Protein AF-A0A1I4CLX0-F1 (afdb_monomer)

Secondary structure (DSSP, 8-state):
--------------------------S-HHHHHHHHHHHHHHHHHHHHSHHHHTT-S-HHHHHHHHHHHHHH-SSHHHHHHHHHHHHHTSPPPPP-PPPPPPGGG-SS----TTTT-TTTS-HHHHHHHHHHHHH---SS-SSEEEE-SS-SSSPEEEE-S----TT-SS--HHHHHHHHHHHHHHHHHH-TTGGGSSS-HHHHHHHHHHHHHH--SHHHHHHHHHHHHHTT--TT-S--SS--HHIIIII-SBPPSEEEEEETTEEEEEEE---SS-GGGT--TT-EE-EETTEEHHHHHHHHHTT---SSHHHHHHHHHTTTT-B---

Solvent-accessible surface area (backbone atoms only — not comparable to full-atom values): 19880 Å² total; per-residue (Å²): 142,81,88,82,84,83,86,77,94,70,94,69,85,83,75,80,75,70,86,68,86,67,75,70,82,76,57,52,68,72,55,48,52,53,49,49,42,48,39,54,48,54,40,48,40,44,68,49,36,60,62,43,15,60,52,78,46,69,64,65,59,56,47,45,63,46,43,60,58,56,70,68,47,93,52,73,69,57,38,38,51,52,52,43,52,56,60,67,70,51,78,86,82,73,81,42,87,69,88,82,72,64,69,92,75,55,88,71,75,77,70,69,77,55,58,86,33,72,93,59,32,52,66,74,47,32,54,51,55,49,49,41,72,74,30,44,61,67,91,60,46,46,53,48,44,76,44,48,88,90,34,84,91,64,48,46,82,38,83,35,88,69,87,78,64,87,88,51,81,64,55,60,68,48,55,36,49,46,51,52,35,51,54,54,38,51,42,52,72,68,44,89,55,50,92,72,22,91,50,61,63,77,54,50,57,69,67,45,45,49,43,44,69,60,36,86,47,47,66,48,39,49,50,33,52,35,31,59,36,18,56,56,36,28,65,85,40,57,89,86,68,92,71,52,61,59,54,36,71,72,33,20,80,43,72,59,47,50,43,51,41,66,56,96,91,37,46,25,34,68,45,78,44,87,62,86,81,55,58,77,78,79,51,54,74,70,40,71,57,64,56,58,98,88,39,48,44,66,62,55,47,64,67,45,54,55,53,39,34,16,67,42,69,70,50,28,46,56,60,43,39,78,40,73,70,31,36,62,86,132

Radius of gyration: 24.47 Å; Cα contacts (8 Å, |Δi|>4): 394; chains: 1; bounding box: 52×46×74 Å

pLDDT: mean 86.29, std 17.68, range [25.66, 98.75]

Structure (mmCIF, N/CA/C/O backbone):
data_AF-A0A1I4CLX0-F1
#
_entry.id   AF-A0A1I4CLX0-F1
#
loop_
_atom_site.group_PDB
_atom_site.id
_atom_site.type_symbol
_atom_site.label_atom_id
_atom_site.label_alt_id
_atom_site.label_comp_id
_atom_site.label_asym_id
_atom_site.label_entity_id
_atom_site.label_seq_id
_atom_site.pdbx_PDB_ins_code
_atom_site.Cartn_x
_atom_site.Cartn_y
_atom_site.Cartn_z
_atom_site.occupancy
_atom_site.B_iso_or_equiv
_atom_site.auth_seq_id
_atom_site.auth_comp_id
_atom_site.auth_asym_id
_atom_site.auth_atom_id
_atom_site.pdbx_PDB_model_num
ATOM 1 N N . MET A 1 1 ? -31.880 13.436 38.539 1.00 36.97 1 MET A N 1
ATOM 2 C CA . MET A 1 1 ? -30.699 14.242 38.164 1.00 36.97 1 MET A CA 1
ATOM 3 C C . MET A 1 1 ? -29.920 14.588 39.420 1.00 36.97 1 MET A C 1
ATOM 5 O O . MET A 1 1 ? -30.322 15.474 40.161 1.00 36.97 1 MET A O 1
ATOM 9 N N . LYS A 1 2 ? -28.861 13.832 39.713 1.00 25.66 2 LYS A N 1
ATOM 10 C CA . LYS A 1 2 ? -27.886 14.162 40.755 1.00 25.66 2 LYS A CA 1
ATOM 11 C C . LYS A 1 2 ? -26.524 14.157 40.076 1.00 25.66 2 LYS A C 1
ATOM 13 O O . LYS A 1 2 ? -26.047 13.102 39.683 1.00 25.66 2 LYS A O 1
ATOM 18 N N . HIS A 1 3 ? -25.956 15.341 39.886 1.00 32.41 3 HIS A N 1
ATOM 19 C CA . HIS A 1 3 ? -24.570 15.490 39.469 1.00 32.41 3 HIS A CA 1
ATOM 20 C C . HIS A 1 3 ? -23.702 15.332 40.715 1.00 32.41 3 HIS A C 1
ATOM 22 O O . HIS A 1 3 ? -23.793 16.138 41.638 1.00 32.41 3 HIS A O 1
ATOM 28 N N . ILE A 1 4 ? -22.903 14.270 40.762 1.00 28.44 4 ILE A N 1
ATOM 29 C CA . ILE A 1 4 ? -21.850 14.107 41.761 1.00 28.44 4 ILE A CA 1
ATOM 30 C C . ILE A 1 4 ? -20.559 14.567 41.086 1.00 28.44 4 ILE A C 1
ATOM 32 O O . ILE A 1 4 ? -20.034 13.888 40.209 1.00 28.44 4 ILE A O 1
ATOM 36 N N . LEU A 1 5 ? -20.091 15.759 41.460 1.00 28.72 5 LEU A N 1
ATOM 37 C CA . LEU A 1 5 ? -18.752 16.247 41.141 1.00 28.72 5 LEU A CA 1
ATOM 38 C C . LEU A 1 5 ? -17.815 15.809 42.275 1.00 28.72 5 LEU A C 1
ATOM 40 O O . LEU A 1 5 ? -17.966 16.268 43.407 1.00 28.72 5 LEU A O 1
ATOM 44 N N . LEU A 1 6 ? -16.850 14.939 41.978 1.00 26.98 6 LEU A N 1
ATOM 45 C CA . LEU A 1 6 ? -15.700 14.685 42.845 1.00 26.98 6 LEU A CA 1
ATOM 46 C C . LEU A 1 6 ? -14.516 15.495 42.302 1.00 26.98 6 LEU A C 1
ATOM 48 O O . LEU A 1 6 ? -13.951 15.154 41.265 1.00 26.98 6 LEU A O 1
ATOM 52 N N . SER A 1 7 ? -14.145 16.574 42.991 1.00 27.55 7 SER A N 1
ATOM 53 C CA . SER A 1 7 ? -12.956 17.366 42.662 1.00 27.55 7 SER A CA 1
ATOM 54 C C . SER A 1 7 ? -11.762 16.864 43.470 1.00 27.55 7 SER A C 1
ATOM 56 O O . SER A 1 7 ? -11.647 17.163 44.656 1.00 27.55 7 SER A O 1
ATOM 58 N N . PHE A 1 8 ? -10.854 16.127 42.828 1.00 30.52 8 PHE A N 1
ATOM 59 C CA . PHE A 1 8 ? -9.495 15.928 43.332 1.00 30.52 8 PHE A CA 1
ATOM 60 C C . PHE A 1 8 ? -8.578 16.974 42.691 1.00 30.52 8 PHE A C 1
ATOM 62 O O . PHE A 1 8 ? -8.388 16.992 41.476 1.00 30.52 8 PHE A O 1
ATOM 69 N N . PHE A 1 9 ? -8.016 17.856 43.519 1.00 29.92 9 PHE A N 1
ATOM 70 C CA . PHE A 1 9 ? -6.934 18.753 43.127 1.00 29.92 9 PHE A CA 1
ATOM 71 C C . PHE A 1 9 ? -5.670 17.917 42.892 1.00 29.92 9 PHE A C 1
ATOM 73 O O . PHE A 1 9 ? -5.053 17.436 43.841 1.00 29.92 9 PHE A O 1
ATOM 80 N N . PHE A 1 10 ? -5.280 17.754 41.630 1.00 29.98 10 PHE A N 1
ATOM 81 C CA . PHE A 1 10 ? -3.938 17.321 41.259 1.00 29.98 10 PHE A CA 1
ATOM 82 C C . PHE A 1 10 ? -3.357 18.370 40.315 1.00 29.98 10 PHE A C 1
ATOM 84 O O . PHE A 1 10 ? -3.932 18.674 39.270 1.00 29.98 10 PHE A O 1
ATOM 91 N N . VAL A 1 11 ? -2.239 18.966 40.722 1.00 34.94 11 VAL A N 1
ATOM 92 C CA . VAL A 1 11 ? -1.472 19.912 39.912 1.00 34.94 11 VAL A CA 1
ATOM 93 C C . VAL A 1 11 ? -0.886 19.129 38.738 1.00 34.94 11 VAL A C 1
ATOM 95 O O . VAL A 1 11 ? 0.110 18.427 38.885 1.00 34.94 11 VAL A O 1
ATOM 98 N N . ALA A 1 12 ? -1.538 19.210 37.581 1.00 31.75 12 ALA A N 1
ATOM 99 C CA . ALA A 1 12 ? -1.022 18.690 36.326 1.00 31.75 12 ALA A CA 1
ATOM 100 C C . ALA A 1 12 ? -0.386 19.848 35.552 1.00 31.75 12 ALA A C 1
ATOM 102 O O . ALA A 1 12 ? -1.064 20.800 35.164 1.00 31.75 12 ALA A O 1
ATOM 103 N N . PHE A 1 13 ? 0.926 19.763 35.326 1.00 29.62 13 PHE A N 1
ATOM 104 C CA . PHE A 1 13 ? 1.595 20.550 34.297 1.00 29.62 13 PHE A CA 1
ATOM 105 C C . PHE A 1 13 ? 0.900 20.265 32.959 1.00 29.62 13 PHE A C 1
ATOM 107 O O . PHE A 1 13 ? 1.024 19.172 32.406 1.00 29.62 13 PHE A O 1
ATOM 114 N N . LEU A 1 14 ? 0.146 21.247 32.460 1.00 34.19 14 LEU A N 1
ATOM 115 C CA . LEU A 1 14 ? -0.437 21.256 31.122 1.00 34.19 14 LEU A CA 1
ATOM 116 C C . LEU A 1 14 ? 0.691 21.292 30.086 1.00 34.19 14 LEU A C 1
ATOM 118 O O . LEU A 1 14 ? 1.085 22.344 29.592 1.00 34.19 14 LEU A O 1
ATOM 122 N N . SER A 1 15 ? 1.200 20.112 29.746 1.00 29.48 15 SER A N 1
ATOM 123 C CA . SER A 1 15 ? 1.885 19.892 28.478 1.00 29.48 15 SER A CA 1
ATOM 124 C C . SER A 1 15 ? 0.790 19.677 27.443 1.00 29.48 15 SER A C 1
ATOM 126 O O . SER A 1 15 ? 0.269 18.575 27.282 1.00 29.48 15 SER A O 1
ATOM 128 N N . CYS A 1 16 ? 0.365 20.767 26.810 1.00 28.02 16 CYS A N 1
ATOM 129 C CA . CYS A 1 16 ? -0.568 20.739 25.696 1.00 28.02 16 CYS A CA 1
ATOM 130 C C . CYS A 1 16 ? 0.138 20.080 24.499 1.00 28.02 16 CYS A C 1
ATOM 132 O O . CYS A 1 16 ? 0.719 20.763 23.661 1.00 28.02 16 CYS A O 1
ATOM 134 N N . ASN A 1 17 ? 0.139 18.746 24.433 1.00 33.47 17 ASN A N 1
ATOM 135 C CA . ASN A 1 17 ? 0.459 18.039 23.199 1.00 33.47 17 ASN A CA 1
ATOM 136 C C . ASN A 1 17 ? -0.741 18.202 22.272 1.00 33.47 17 ASN A C 1
ATOM 138 O O . ASN A 1 17 ? -1.649 17.374 22.232 1.00 33.47 17 ASN A O 1
ATOM 142 N N . GLN A 1 18 ? -0.752 19.317 21.545 1.00 30.42 18 GLN A N 1
ATOM 143 C CA . GLN A 1 18 ? -1.494 19.394 20.300 1.00 30.42 18 GLN A CA 1
ATOM 144 C C . GLN A 1 18 ? -1.037 18.212 19.443 1.00 30.42 18 GLN A C 1
ATOM 146 O O . GLN A 1 18 ? 0.163 18.028 19.235 1.00 30.42 18 GLN A O 1
ATOM 151 N N . ALA A 1 19 ? -1.988 17.403 18.978 1.00 35.25 19 ALA A N 1
ATOM 152 C CA . ALA A 1 19 ? -1.759 16.462 17.898 1.00 35.25 19 ALA A CA 1
ATOM 153 C C . ALA A 1 19 ? -1.366 17.280 16.664 1.00 35.25 19 ALA A C 1
ATOM 155 O O . ALA A 1 19 ? -2.202 17.721 15.877 1.00 35.25 19 ALA A O 1
ATOM 156 N N . THR A 1 20 ? -0.075 17.562 16.538 1.00 31.25 20 THR A N 1
ATOM 157 C CA . THR A 1 20 ? 0.486 18.052 15.300 1.00 31.25 20 THR A CA 1
ATOM 158 C C . THR A 1 20 ? 0.432 16.866 14.351 1.00 31.25 20 THR A C 1
ATOM 160 O O . THR A 1 20 ? 1.173 15.895 14.495 1.00 31.25 20 THR A O 1
ATOM 163 N N . ASN A 1 21 ? -0.438 16.946 13.344 1.00 39.16 21 ASN A N 1
ATOM 164 C CA . ASN A 1 21 ? -0.170 16.299 12.064 1.00 39.16 21 ASN A CA 1
ATOM 165 C C . ASN A 1 21 ? 1.081 16.974 11.479 1.00 39.16 21 ASN A C 1
ATOM 167 O O . ASN A 1 21 ? 1.022 17.765 10.543 1.00 39.16 21 ASN A O 1
ATOM 171 N N . SER A 1 22 ? 2.224 16.719 12.111 1.00 37.06 22 SER A N 1
ATOM 172 C CA . SER A 1 22 ? 3.534 16.962 11.556 1.00 37.06 22 SER A CA 1
ATOM 173 C C . SER A 1 22 ? 3.707 15.874 10.515 1.00 37.06 22 SER A C 1
ATOM 175 O O . SER A 1 22 ? 4.157 14.769 10.816 1.00 37.06 22 SER A O 1
ATOM 177 N N . THR A 1 23 ? 3.322 16.161 9.274 1.00 47.19 23 THR A N 1
ATOM 178 C CA . THR A 1 23 ? 4.009 15.528 8.154 1.00 47.19 23 THR A CA 1
ATOM 179 C C . THR A 1 23 ? 5.471 15.917 8.325 1.00 47.19 23 THR A C 1
ATOM 181 O O . THR A 1 23 ? 5.868 17.019 7.935 1.00 47.19 23 THR A O 1
ATOM 184 N N . LYS A 1 24 ? 6.259 15.065 8.996 1.00 53.22 24 LYS A N 1
ATOM 185 C CA . LYS A 1 24 ? 7.715 15.186 9.008 1.00 53.22 24 LYS A CA 1
ATOM 186 C C . LYS A 1 24 ? 8.105 15.404 7.545 1.00 53.22 24 LYS A C 1
ATOM 188 O O . LYS A 1 24 ? 7.794 14.580 6.691 1.00 53.22 24 LYS A O 1
ATOM 193 N N . ASN A 1 25 ? 8.736 16.531 7.225 1.00 66.00 25 ASN A N 1
ATOM 194 C CA . ASN A 1 25 ? 9.240 16.805 5.874 1.00 66.00 25 ASN A CA 1
ATOM 195 C C . ASN A 1 25 ? 10.564 16.047 5.644 1.00 66.00 25 ASN A C 1
ATOM 197 O O . ASN A 1 25 ? 11.587 16.617 5.282 1.00 66.00 25 ASN A O 1
ATOM 201 N N . CYS A 1 26 ? 10.557 14.761 5.977 1.00 84.38 26 CYS A N 1
ATOM 202 C CA . CYS A 1 26 ? 11.673 13.816 5.911 1.00 84.38 26 CYS A CA 1
ATOM 203 C C . CYS A 1 26 ? 11.862 13.254 4.497 1.00 84.38 26 CYS A C 1
ATOM 205 O O . CYS A 1 26 ? 12.933 12.740 4.186 1.00 84.38 26 CYS A O 1
ATOM 207 N N . LEU A 1 27 ? 10.851 13.388 3.632 1.00 91.38 27 LEU A N 1
ATOM 208 C CA . LEU A 1 27 ? 10.929 13.048 2.218 1.00 91.38 27 LEU A CA 1
ATOM 209 C C . LEU A 1 27 ? 10.599 14.287 1.367 1.00 91.38 27 LEU A C 1
ATOM 211 O O . LEU A 1 27 ? 9.425 14.597 1.164 1.00 91.38 27 LEU A O 1
ATOM 215 N N . PRO A 1 28 ? 11.615 15.009 0.859 1.00 92.56 28 PRO A N 1
ATOM 216 C CA . PRO A 1 28 ? 11.400 16.131 -0.049 1.00 92.56 28 PRO A CA 1
ATOM 217 C C . PRO A 1 28 ? 10.622 15.710 -1.301 1.00 92.56 28 PRO A C 1
ATOM 219 O O . PRO A 1 28 ? 10.812 14.604 -1.808 1.00 92.56 28 PRO A O 1
ATOM 222 N N . LYS A 1 29 ? 9.809 16.614 -1.865 1.00 91.75 29 LYS A N 1
ATOM 223 C CA . LYS A 1 29 ? 8.939 16.305 -3.017 1.00 91.75 29 LYS A CA 1
ATOM 224 C C . LYS A 1 29 ? 9.672 15.769 -4.247 1.00 91.75 29 LYS A C 1
ATOM 226 O O . LYS A 1 29 ? 9.165 14.866 -4.903 1.00 91.75 29 LYS A O 1
ATOM 231 N N . GLU A 1 30 ? 10.889 16.233 -4.509 1.00 91.19 30 GLU A N 1
ATOM 232 C CA . GLU A 1 30 ? 11.724 15.692 -5.591 1.00 91.19 30 GLU A CA 1
ATOM 233 C C . GLU A 1 30 ? 12.123 14.223 -5.362 1.00 91.19 30 GLU A C 1
ATOM 235 O O . GLU A 1 30 ? 12.179 13.428 -6.300 1.00 91.19 30 GLU A O 1
ATOM 240 N N . LYS A 1 31 ? 12.354 13.830 -4.103 1.00 94.44 31 LYS A N 1
ATOM 241 C CA . LYS A 1 31 ? 12.667 12.444 -3.720 1.00 94.44 31 LYS A CA 1
ATOM 242 C C . LYS A 1 31 ? 11.433 11.556 -3.721 1.00 94.44 31 LYS A C 1
ATOM 244 O O . LYS A 1 31 ? 11.503 10.409 -4.143 1.00 94.44 31 LYS A O 1
ATOM 249 N N . GLU A 1 32 ? 10.296 12.093 -3.295 1.00 96.06 32 GLU A N 1
ATOM 250 C CA . GLU A 1 32 ? 9.005 11.425 -3.456 1.00 96.06 32 GLU A CA 1
ATOM 251 C C . GLU A 1 32 ? 8.741 11.131 -4.940 1.00 96.06 32 GLU A C 1
ATOM 253 O O . GLU A 1 32 ? 8.458 9.991 -5.299 1.00 96.06 32 GLU A O 1
ATOM 258 N N . LYS A 1 33 ? 8.931 12.125 -5.820 1.00 96.44 33 LYS A N 1
ATOM 259 C CA . LYS A 1 33 ? 8.745 11.983 -7.270 1.00 96.44 33 LYS A CA 1
ATOM 260 C C . LYS A 1 33 ? 9.623 10.878 -7.867 1.00 96.44 33 LYS A C 1
ATOM 262 O O . LYS A 1 33 ? 9.118 10.066 -8.645 1.00 96.44 33 LYS A O 1
ATOM 267 N N . SER A 1 34 ? 10.901 10.813 -7.489 1.00 97.56 34 SER A N 1
ATOM 268 C CA . SER A 1 34 ? 11.814 9.778 -7.989 1.00 97.56 34 SER A CA 1
ATOM 269 C C . SER A 1 34 ? 11.438 8.374 -7.503 1.00 97.56 34 SER A C 1
ATOM 271 O O . SER A 1 34 ? 11.489 7.421 -8.282 1.00 97.56 34 SER A O 1
ATOM 273 N N . LEU A 1 35 ? 10.990 8.237 -6.250 1.00 98.25 35 LEU A N 1
ATOM 274 C CA . LEU A 1 35 ? 10.515 6.964 -5.704 1.00 98.25 35 LEU A CA 1
ATOM 275 C C . LEU A 1 35 ? 9.179 6.525 -6.319 1.00 98.25 35 LEU A C 1
ATOM 277 O O . LEU A 1 35 ? 9.001 5.336 -6.567 1.00 98.25 35 LEU A O 1
ATOM 281 N N . VAL A 1 36 ? 8.267 7.451 -6.638 1.00 98.25 36 VAL A N 1
ATOM 282 C CA . VAL A 1 36 ? 7.042 7.130 -7.394 1.00 98.25 36 VAL A CA 1
ATOM 283 C C . VAL A 1 36 ? 7.395 6.557 -8.767 1.00 98.25 36 VAL A C 1
ATOM 285 O O . VAL A 1 36 ? 6.881 5.497 -9.128 1.00 98.25 36 VAL A O 1
ATOM 288 N N . ALA A 1 37 ? 8.294 7.217 -9.510 1.00 98.31 37 ALA A N 1
ATOM 289 C CA . ALA A 1 37 ? 8.751 6.732 -10.814 1.00 98.31 37 ALA A CA 1
ATOM 290 C C . ALA A 1 37 ? 9.380 5.334 -10.698 1.00 98.31 37 ALA A C 1
ATOM 292 O O . ALA A 1 37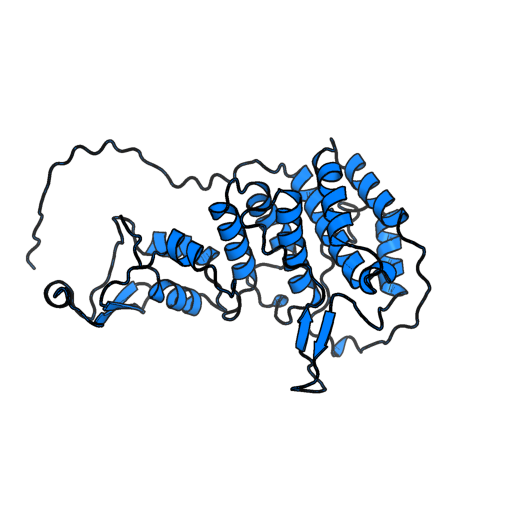 ? 9.012 4.424 -11.440 1.00 98.31 37 ALA A O 1
ATOM 293 N N . LEU A 1 38 ? 10.281 5.150 -9.726 1.00 98.75 38 LEU A N 1
ATOM 294 C CA . LEU A 1 38 ? 10.952 3.878 -9.475 1.00 98.75 38 LEU A CA 1
ATOM 295 C C . LEU A 1 38 ? 9.963 2.758 -9.124 1.00 98.75 38 LEU A C 1
ATOM 297 O O . LEU A 1 38 ? 10.059 1.673 -9.687 1.00 98.75 38 LEU A O 1
ATOM 301 N N . GLY A 1 39 ? 9.019 2.999 -8.211 1.00 98.56 39 GLY A N 1
ATOM 302 C CA . GLY A 1 39 ? 8.087 1.973 -7.741 1.00 98.56 39 GLY A CA 1
ATOM 303 C C . GLY A 1 39 ? 7.104 1.511 -8.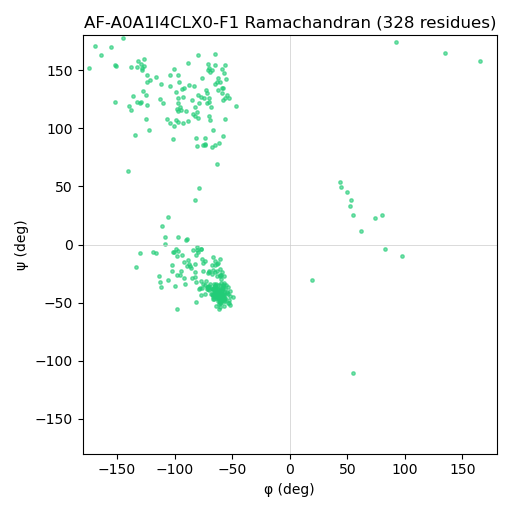810 1.00 98.56 39 GLY A C 1
ATOM 304 O O . GLY A 1 39 ? 6.823 0.314 -8.916 1.00 98.56 39 GLY A O 1
ATOM 305 N N . GLN A 1 40 ? 6.632 2.438 -9.647 1.00 98.44 40 GLN A N 1
ATOM 306 C CA . GLN A 1 40 ? 5.807 2.101 -10.807 1.00 98.44 40 GLN A CA 1
ATOM 307 C C . GLN A 1 40 ? 6.623 1.341 -11.859 1.00 98.44 40 GLN A C 1
ATOM 309 O O . GLN A 1 40 ? 6.147 0.338 -12.392 1.00 98.44 40 GLN A O 1
ATOM 314 N N . LEU A 1 41 ? 7.863 1.773 -12.125 1.00 98.69 41 LEU A N 1
ATOM 315 C CA . LEU A 1 41 ? 8.732 1.150 -13.126 1.00 98.69 41 LEU A CA 1
ATOM 316 C C . LEU A 1 41 ? 9.123 -0.269 -12.710 1.00 98.69 41 LEU A C 1
ATOM 318 O O . LEU A 1 41 ? 9.032 -1.199 -13.508 1.00 98.69 41 LEU A O 1
ATOM 322 N N . TRP A 1 42 ? 9.502 -0.451 -11.445 1.00 98.69 42 TRP A N 1
ATOM 323 C CA . TRP A 1 42 ? 9.849 -1.751 -10.881 1.00 98.69 42 TRP A CA 1
ATOM 324 C C . TRP A 1 42 ? 8.703 -2.752 -11.030 1.00 98.69 42 TRP A C 1
ATOM 326 O O . TRP A 1 42 ? 8.932 -3.871 -11.488 1.00 98.69 42 TRP A O 1
ATOM 336 N N . GLY A 1 43 ? 7.473 -2.357 -10.690 1.00 97.81 43 GLY A N 1
ATOM 337 C CA . GLY A 1 43 ? 6.312 -3.241 -10.790 1.00 97.81 43 GLY A CA 1
ATOM 338 C C . GLY A 1 43 ? 5.887 -3.519 -12.226 1.00 97.81 43 GLY A C 1
ATOM 339 O O . GLY A 1 43 ? 5.531 -4.649 -12.553 1.00 97.81 43 GLY A O 1
ATOM 340 N N . PHE A 1 44 ? 5.994 -2.521 -13.105 1.00 97.69 44 PHE A N 1
ATOM 341 C CA . PHE A 1 44 ? 5.800 -2.720 -14.537 1.00 97.69 44 PHE A CA 1
ATOM 342 C C . PHE A 1 44 ? 6.749 -3.790 -15.079 1.00 97.69 44 PHE A C 1
ATOM 344 O O . PHE A 1 44 ? 6.307 -4.772 -15.672 1.00 97.69 44 PHE A O 1
ATOM 351 N N . LEU A 1 45 ? 8.052 -3.642 -14.831 1.00 97.69 45 LEU A N 1
ATOM 352 C CA . LEU A 1 45 ? 9.052 -4.600 -15.296 1.00 97.69 45 LEU A CA 1
ATOM 353 C C . LEU A 1 45 ? 8.846 -5.974 -14.645 1.00 97.69 45 LEU A C 1
ATOM 355 O O . LEU A 1 45 ? 8.968 -6.978 -15.343 1.00 97.69 45 LEU A O 1
ATOM 359 N N . LYS A 1 46 ? 8.438 -6.019 -13.365 1.00 97.06 46 LYS A N 1
ATOM 360 C CA . LYS A 1 46 ? 8.125 -7.257 -12.629 1.00 97.06 46 LYS A CA 1
ATOM 361 C C . LYS A 1 46 ? 7.103 -8.131 -13.346 1.00 97.06 46 LYS A C 1
ATOM 363 O O . LYS A 1 46 ? 7.266 -9.349 -13.397 1.00 97.06 46 LYS A O 1
ATOM 368 N N . TYR A 1 47 ? 6.055 -7.520 -13.894 1.00 95.00 47 TYR A N 1
ATOM 369 C CA . TYR A 1 47 ? 4.944 -8.261 -14.491 1.00 95.00 47 TYR A CA 1
ATOM 370 C C . TYR A 1 47 ? 4.965 -8.306 -16.021 1.00 95.00 47 TYR A C 1
ATOM 372 O O . TYR A 1 47 ? 4.313 -9.179 -16.593 1.00 95.00 47 TYR A O 1
ATOM 380 N N . HIS A 1 48 ? 5.717 -7.419 -16.682 1.00 94.00 48 HIS A N 1
ATOM 381 C CA . HIS A 1 48 ? 5.738 -7.322 -18.144 1.00 94.00 48 HIS A CA 1
ATOM 382 C C . HIS A 1 48 ? 7.063 -7.723 -18.795 1.00 94.00 48 HIS A C 1
ATOM 384 O O . HIS A 1 48 ? 7.035 -8.255 -19.902 1.00 94.00 48 HIS A O 1
ATOM 390 N N . HIS A 1 49 ? 8.220 -7.506 -18.160 1.00 95.44 49 HIS A N 1
ATOM 391 C CA . HIS A 1 49 ? 9.493 -7.844 -18.796 1.00 95.44 49 HIS A CA 1
ATOM 392 C C . HIS A 1 49 ? 9.758 -9.360 -18.697 1.00 95.44 49 HIS A C 1
ATOM 394 O O . HIS A 1 49 ? 9.872 -9.857 -17.575 1.00 95.44 49 HIS A O 1
ATOM 400 N N . PRO A 1 50 ? 9.943 -10.105 -19.810 1.00 93.50 50 PRO A N 1
ATOM 401 C CA . PRO A 1 50 ? 9.993 -11.573 -19.793 1.00 93.50 50 PRO A CA 1
ATOM 402 C C . PRO A 1 50 ? 10.992 -12.169 -18.797 1.00 93.50 50 PRO A C 1
ATOM 404 O O . PRO A 1 50 ? 10.612 -12.975 -17.956 1.00 93.50 50 PRO A O 1
ATOM 407 N N . ILE A 1 51 ? 12.251 -11.707 -18.800 1.00 94.69 51 ILE A N 1
ATOM 408 C CA . ILE A 1 51 ? 13.274 -12.238 -17.878 1.00 94.69 51 ILE A CA 1
ATOM 409 C C . ILE A 1 51 ? 12.906 -12.059 -16.395 1.00 94.69 51 ILE A C 1
ATOM 411 O O . ILE A 1 51 ? 13.247 -12.900 -15.564 1.00 94.69 51 ILE A O 1
ATOM 415 N N . VAL A 1 52 ? 12.199 -10.977 -16.062 1.00 96.19 52 VAL A N 1
ATOM 416 C CA . VAL A 1 52 ? 11.786 -10.685 -14.690 1.00 96.19 52 VAL A CA 1
ATOM 417 C C . VAL A 1 52 ? 10.539 -11.490 -14.351 1.00 96.19 52 VAL A C 1
ATOM 419 O O . VAL A 1 52 ? 10.530 -12.198 -13.349 1.00 96.19 52 VAL A O 1
ATOM 422 N N . ALA A 1 53 ? 9.523 -11.445 -15.214 1.00 95.19 53 ALA A N 1
ATOM 423 C CA . ALA A 1 53 ? 8.272 -12.175 -15.049 1.00 95.19 53 ALA A CA 1
ATOM 424 C C . ALA A 1 53 ? 8.483 -13.696 -14.973 1.00 95.19 53 ALA A C 1
ATOM 426 O O . ALA A 1 53 ? 7.725 -14.371 -14.290 1.00 95.19 53 ALA A O 1
ATOM 427 N N . GLU A 1 54 ? 9.519 -14.239 -15.613 1.00 94.31 54 GLU A N 1
ATOM 428 C CA . GLU A 1 54 ? 9.918 -15.653 -15.525 1.00 94.31 54 GLU A CA 1
ATOM 429 C C . GLU A 1 54 ? 10.724 -15.990 -14.255 1.00 94.31 54 GLU A C 1
ATOM 431 O O . GLU A 1 54 ? 11.014 -17.158 -13.998 1.00 94.31 54 GLU A O 1
ATOM 436 N N . GLY A 1 55 ? 11.086 -14.992 -13.442 1.00 95.00 55 GLY A N 1
ATOM 437 C CA . GLY A 1 55 ? 11.839 -15.177 -12.199 1.00 95.00 55 GLY A CA 1
ATOM 438 C C . GLY A 1 55 ? 13.319 -15.498 -12.406 1.00 95.00 55 GLY A C 1
ATOM 439 O O . GLY A 1 55 ? 13.948 -16.082 -11.527 1.00 95.00 55 GLY A O 1
ATOM 440 N N . LYS A 1 56 ? 13.897 -15.140 -13.562 1.00 95.56 56 LYS A N 1
ATOM 441 C CA . LYS A 1 56 ? 15.331 -15.350 -13.844 1.00 95.56 56 LYS A CA 1
ATOM 442 C C . LYS A 1 56 ? 16.232 -14.338 -13.127 1.00 95.56 56 LYS A C 1
ATOM 444 O O . LYS A 1 56 ? 17.443 -14.535 -13.088 1.00 95.56 56 LYS A O 1
ATOM 449 N N . LEU A 1 57 ? 15.653 -13.270 -12.576 1.00 96.12 57 LEU A N 1
ATOM 450 C CA . LEU A 1 57 ? 16.338 -12.259 -11.774 1.00 96.12 57 LEU A CA 1
ATOM 451 C C . LEU A 1 57 ? 15.714 -12.183 -10.380 1.00 96.12 57 LEU A C 1
ATOM 453 O O . LEU A 1 57 ? 14.491 -12.224 -10.240 1.00 96.12 57 LEU A O 1
ATOM 457 N N . ASP A 1 58 ? 16.554 -12.000 -9.361 1.00 97.06 58 ASP A N 1
ATOM 458 C CA . ASP A 1 58 ? 16.100 -11.651 -8.014 1.00 97.06 58 ASP A CA 1
ATOM 459 C C . ASP A 1 58 ? 15.684 -10.174 -7.994 1.00 97.06 58 ASP A C 1
ATOM 461 O O . ASP A 1 58 ? 16.476 -9.265 -7.734 1.00 97.06 58 ASP A O 1
ATOM 465 N N . TRP A 1 59 ? 14.429 -9.938 -8.369 1.00 97.88 59 TRP A N 1
ATOM 466 C CA . TRP A 1 59 ? 13.932 -8.596 -8.655 1.00 97.88 59 TRP A CA 1
ATOM 467 C C . TRP A 1 59 ? 13.790 -7.710 -7.413 1.00 97.88 59 TRP A C 1
ATOM 469 O O . TRP A 1 59 ? 13.837 -6.481 -7.514 1.00 97.88 59 TRP A O 1
ATOM 479 N N . ASP A 1 60 ? 13.658 -8.318 -6.235 1.00 98.12 60 ASP A N 1
ATOM 480 C CA . ASP A 1 60 ? 13.657 -7.594 -4.967 1.00 98.12 60 ASP A CA 1
ATOM 481 C C . ASP A 1 60 ? 15.069 -7.113 -4.620 1.00 98.12 60 ASP A C 1
ATOM 483 O O . ASP A 1 60 ? 15.242 -5.955 -4.235 1.00 98.12 60 ASP A O 1
ATOM 487 N N . LYS A 1 61 ? 16.099 -7.952 -4.821 1.00 98.00 61 LYS A N 1
ATOM 488 C CA . LYS A 1 61 ? 17.499 -7.537 -4.623 1.00 98.00 61 LYS A CA 1
ATOM 489 C C . LYS A 1 61 ? 17.912 -6.411 -5.566 1.00 98.00 61 LYS A C 1
ATOM 491 O O . LYS A 1 61 ? 18.590 -5.482 -5.124 1.00 98.00 61 LYS A O 1
ATOM 496 N N . GLU A 1 62 ? 17.492 -6.461 -6.829 1.00 98.19 62 GLU A N 1
ATOM 497 C CA . GLU A 1 62 ? 17.751 -5.379 -7.790 1.00 98.19 62 GLU A CA 1
ATOM 498 C C . GLU A 1 62 ? 17.142 -4.048 -7.317 1.00 98.19 62 GLU A C 1
ATOM 500 O O . GLU A 1 62 ? 17.811 -3.011 -7.334 1.00 98.19 62 GLU A O 1
ATOM 505 N N . LEU A 1 63 ? 15.910 -4.075 -6.797 1.00 98.69 63 LEU A N 1
ATOM 506 C CA . LEU A 1 63 ? 15.265 -2.886 -6.240 1.00 98.69 63 LEU A CA 1
ATOM 507 C C . LEU A 1 63 ? 15.958 -2.376 -4.970 1.00 98.69 63 LEU A C 1
ATOM 509 O O . LEU A 1 63 ? 16.237 -1.184 -4.842 1.00 98.69 63 LEU A O 1
ATOM 513 N N . VAL A 1 64 ? 16.271 -3.266 -4.029 1.00 98.38 64 VAL A N 1
ATOM 514 C CA . VAL A 1 64 ? 16.965 -2.901 -2.784 1.00 98.38 64 VAL A CA 1
ATOM 515 C C . VAL A 1 64 ? 18.316 -2.241 -3.079 1.00 98.38 64 VAL A C 1
ATOM 517 O O . VAL A 1 64 ? 18.706 -1.302 -2.385 1.00 98.38 64 VAL A O 1
ATOM 520 N N . LYS A 1 65 ? 19.004 -2.667 -4.145 1.00 97.88 65 LYS A N 1
ATOM 521 C CA . LYS A 1 65 ? 20.266 -2.074 -4.602 1.00 97.88 65 LYS A CA 1
ATOM 522 C C . LYS A 1 65 ? 20.092 -0.690 -5.239 1.00 97.88 65 LYS A C 1
ATOM 524 O O . LYS A 1 65 ? 20.954 0.167 -5.041 1.00 97.88 65 LYS A O 1
ATOM 529 N N . ILE A 1 66 ? 19.022 -0.455 -6.004 1.00 97.81 66 ILE A N 1
ATOM 530 C CA . ILE A 1 66 ? 18.833 0.810 -6.737 1.00 97.81 66 ILE A CA 1
ATOM 531 C C . ILE A 1 66 ? 18.251 1.934 -5.869 1.00 97.81 66 ILE A C 1
ATOM 533 O O . ILE A 1 66 ? 18.553 3.106 -6.109 1.00 97.81 66 ILE A O 1
ATOM 537 N N . ILE A 1 67 ? 17.468 1.600 -4.835 1.00 98.25 67 ILE A N 1
ATOM 538 C CA . ILE A 1 67 ? 16.830 2.584 -3.944 1.00 98.25 67 ILE A CA 1
ATOM 539 C C . ILE A 1 67 ? 17.844 3.600 -3.376 1.00 98.25 67 ILE A C 1
ATOM 541 O O . ILE A 1 67 ? 17.617 4.800 -3.555 1.00 98.25 67 ILE A O 1
ATOM 545 N N . PRO A 1 68 ? 18.980 3.195 -2.763 1.00 96.94 68 PRO A N 1
ATOM 546 C CA . PRO A 1 68 ? 19.960 4.148 -2.241 1.00 96.94 68 PRO A CA 1
ATOM 547 C C . PRO A 1 68 ? 20.529 5.085 -3.313 1.00 96.94 68 PRO A C 1
ATOM 549 O O . PRO A 1 68 ? 20.733 6.268 -3.049 1.00 96.94 68 PRO A O 1
ATOM 552 N N . ALA A 1 69 ? 20.757 4.585 -4.532 1.00 96.25 69 ALA A N 1
ATOM 553 C CA . ALA A 1 69 ? 21.276 5.396 -5.631 1.00 96.25 69 ALA A CA 1
ATOM 554 C C . ALA A 1 69 ? 20.284 6.505 -6.016 1.00 96.25 69 ALA A C 1
ATOM 556 O O . ALA A 1 69 ? 20.669 7.668 -6.094 1.00 96.25 69 ALA A O 1
ATOM 557 N N . ILE A 1 70 ? 18.998 6.168 -6.158 1.00 96.38 70 ILE A N 1
ATOM 558 C CA . ILE A 1 70 ? 17.920 7.127 -6.450 1.00 96.38 70 ILE A CA 1
ATOM 559 C C . ILE A 1 70 ? 17.721 8.122 -5.298 1.00 96.38 70 ILE A C 1
ATOM 561 O O . ILE A 1 70 ? 17.490 9.313 -5.518 1.00 96.38 70 ILE A O 1
ATOM 565 N N . MET A 1 71 ? 17.844 7.669 -4.052 1.00 93.56 71 MET A N 1
ATOM 566 C CA . MET A 1 71 ? 17.692 8.538 -2.887 1.00 93.56 71 MET A CA 1
ATOM 567 C C . MET A 1 71 ? 18.845 9.531 -2.711 1.00 93.56 71 MET A C 1
ATOM 569 O O . MET A 1 71 ? 18.611 10.614 -2.179 1.00 93.56 71 MET A O 1
ATOM 573 N N . ASN A 1 72 ? 20.039 9.243 -3.230 1.00 93.50 72 ASN A N 1
ATOM 574 C CA . ASN A 1 72 ? 21.232 10.073 -3.026 1.00 93.50 72 ASN A CA 1
ATOM 575 C C . ASN A 1 72 ? 21.544 11.068 -4.158 1.00 93.50 72 ASN A C 1
ATOM 577 O O . ASN A 1 72 ? 22.452 11.881 -3.999 1.00 93.50 72 ASN A O 1
ATOM 581 N N . VAL A 1 73 ? 20.806 11.050 -5.276 1.00 93.44 73 VAL A N 1
ATOM 582 C CA . VAL A 1 73 ? 21.036 12.015 -6.375 1.00 93.44 73 VAL A CA 1
ATOM 583 C C . VAL A 1 73 ? 20.743 13.463 -5.975 1.00 93.44 73 VAL A C 1
ATOM 585 O O . VAL A 1 73 ? 20.039 13.717 -5.000 1.00 93.44 73 VAL A O 1
ATOM 588 N N . LYS A 1 74 ? 21.212 14.443 -6.737 1.00 88.75 74 LYS A N 1
ATOM 589 C CA . LYS A 1 74 ? 20.946 15.858 -6.430 1.00 88.75 74 LYS A CA 1
ATOM 590 C C . LYS A 1 74 ? 19.696 16.396 -7.107 1.00 88.75 74 LYS A C 1
ATOM 592 O O . LYS A 1 74 ? 19.009 17.228 -6.520 1.00 88.75 74 LYS A O 1
ATOM 597 N N . ASP A 1 75 ? 19.399 15.917 -8.309 1.00 92.75 75 ASP A N 1
ATOM 598 C CA . ASP A 1 75 ? 18.349 16.483 -9.151 1.00 92.75 75 ASP A CA 1
ATOM 599 C C . ASP A 1 75 ? 17.604 15.435 -9.989 1.00 92.75 75 ASP A C 1
ATOM 601 O O . ASP A 1 75 ? 17.895 14.234 -9.959 1.00 92.75 75 ASP A O 1
ATOM 605 N N . GLU A 1 76 ? 16.602 15.919 -10.726 1.00 95.94 76 GLU A N 1
ATOM 606 C CA . GLU A 1 76 ? 15.736 15.105 -11.570 1.00 95.94 76 GLU A CA 1
ATOM 607 C C . GLU A 1 76 ? 16.464 14.379 -12.700 1.00 95.94 76 GLU A C 1
ATOM 609 O O . GLU A 1 76 ? 16.163 13.226 -13.021 1.00 95.94 76 GLU A O 1
ATOM 614 N N . LYS A 1 77 ? 17.442 15.052 -13.301 1.00 96.50 77 LYS A N 1
ATOM 615 C CA . LYS A 1 77 ? 18.174 14.525 -14.445 1.00 96.50 77 LYS A CA 1
ATOM 616 C C . LYS A 1 77 ? 18.986 13.301 -14.035 1.00 96.50 77 LYS A C 1
ATOM 618 O O . LYS A 1 77 ? 19.004 12.311 -14.765 1.00 96.50 77 LYS A O 1
ATOM 623 N N . GLU A 1 78 ? 19.630 13.354 -12.872 1.00 97.00 78 GLU A N 1
ATOM 624 C CA . GLU A 1 78 ? 20.450 12.259 -12.356 1.00 97.00 78 GLU A CA 1
ATOM 625 C C . GLU A 1 78 ? 19.630 10.985 -12.097 1.00 97.00 78 GLU A C 1
ATOM 627 O O . GLU A 1 78 ? 20.015 9.916 -12.579 1.00 97.00 78 GLU A O 1
ATOM 632 N N . TRP A 1 79 ? 18.484 11.060 -11.402 1.00 97.12 79 TRP A N 1
ATOM 633 C CA . TRP A 1 79 ? 17.701 9.840 -11.151 1.00 97.12 79 TRP A CA 1
ATOM 634 C C . TRP A 1 79 ? 17.054 9.288 -12.420 1.00 97.12 79 TRP A C 1
ATOM 636 O O . TRP A 1 79 ? 17.000 8.069 -12.573 1.00 97.12 79 TRP A O 1
ATOM 646 N N . LYS A 1 80 ? 16.636 10.136 -13.371 1.00 98.12 80 LYS A N 1
ATOM 647 C CA . LYS A 1 80 ? 16.131 9.659 -14.670 1.00 98.12 80 LYS A CA 1
ATOM 648 C C . LYS A 1 80 ? 17.197 8.884 -15.447 1.00 98.12 80 LYS A C 1
ATOM 650 O O . LYS A 1 80 ? 16.891 7.836 -16.002 1.00 98.12 80 LYS A O 1
ATOM 655 N N . ILE A 1 81 ? 18.454 9.338 -15.430 1.00 97.88 81 ILE A N 1
ATOM 656 C CA . ILE A 1 81 ? 19.575 8.608 -16.051 1.00 97.88 81 ILE A CA 1
ATOM 657 C C . ILE A 1 81 ? 19.795 7.246 -15.378 1.00 97.88 81 ILE A C 1
ATOM 659 O O . ILE A 1 81 ? 20.055 6.265 -16.072 1.00 97.88 81 ILE A O 1
ATOM 663 N N . ILE A 1 82 ? 19.677 7.162 -14.048 1.00 98.19 82 ILE A N 1
ATOM 664 C CA . ILE A 1 82 ? 19.774 5.881 -13.328 1.00 98.19 82 ILE A CA 1
ATOM 665 C C . ILE A 1 82 ? 18.677 4.917 -13.794 1.00 98.19 82 ILE A C 1
ATOM 667 O O . ILE A 1 82 ? 18.982 3.763 -14.092 1.00 98.19 82 ILE A O 1
ATOM 671 N N . LEU A 1 83 ? 17.425 5.381 -13.890 1.00 98.50 83 LEU A N 1
ATOM 672 C CA . LEU A 1 83 ? 16.312 4.546 -14.351 1.00 98.50 83 LEU A CA 1
ATOM 673 C C . LEU A 1 83 ? 16.495 4.105 -15.803 1.00 98.50 83 LEU A C 1
ATOM 675 O O . LEU A 1 83 ? 16.287 2.932 -16.106 1.00 98.50 83 LEU A O 1
ATOM 679 N N . ASP A 1 84 ? 16.940 5.006 -16.681 1.00 98.31 84 ASP A N 1
ATOM 680 C CA . ASP A 1 84 ? 17.221 4.648 -18.066 1.00 98.31 84 ASP A CA 1
ATOM 681 C C . ASP A 1 84 ? 18.298 3.555 -18.153 1.00 98.31 84 ASP A C 1
ATOM 683 O O . ASP A 1 84 ? 18.110 2.549 -18.831 1.00 98.31 84 ASP A O 1
ATOM 687 N N . ASN A 1 85 ? 19.417 3.727 -17.441 1.00 98.25 85 ASN A N 1
ATOM 688 C CA . ASN A 1 85 ? 20.514 2.760 -17.446 1.00 98.25 85 ASN A CA 1
ATOM 689 C C . ASN A 1 85 ? 20.085 1.410 -16.851 1.00 98.25 85 ASN A C 1
ATOM 691 O O . ASN A 1 85 ? 20.549 0.364 -17.299 1.00 98.25 85 ASN A O 1
ATOM 695 N N . TRP A 1 86 ? 19.196 1.416 -15.854 1.00 98.25 86 TRP A N 1
ATOM 696 C CA . TRP A 1 86 ? 18.647 0.190 -15.283 1.00 98.25 86 TRP A CA 1
ATOM 697 C C . TRP A 1 86 ? 17.773 -0.562 -16.289 1.00 98.25 86 TRP A C 1
ATOM 699 O O . TRP A 1 86 ? 17.949 -1.767 -16.462 1.00 98.25 86 TRP A O 1
ATOM 709 N N . VAL A 1 87 ? 16.913 0.143 -17.029 1.00 98.00 87 VAL A N 1
ATOM 710 C CA . VAL A 1 87 ? 16.127 -0.452 -18.123 1.00 98.00 87 VAL A CA 1
ATOM 711 C C . VAL A 1 87 ? 17.036 -0.940 -19.254 1.00 98.00 87 VAL A C 1
ATOM 713 O O . VAL A 1 87 ? 16.821 -2.026 -19.781 1.00 98.00 87 VAL A O 1
ATOM 716 N N . ASP A 1 88 ? 18.080 -0.184 -19.604 1.00 96.88 88 ASP A N 1
ATOM 717 C CA . ASP A 1 88 ? 19.065 -0.569 -20.625 1.00 96.88 88 ASP A CA 1
ATOM 718 C C . ASP A 1 88 ? 19.890 -1.803 -20.234 1.00 96.88 88 ASP A C 1
ATOM 720 O O . ASP A 1 88 ? 20.406 -2.492 -21.111 1.00 96.88 88 ASP A O 1
ATOM 724 N N . SER A 1 89 ? 20.017 -2.087 -18.935 1.00 96.81 89 SER A N 1
ATOM 725 C CA . SER A 1 89 ? 20.753 -3.253 -18.440 1.00 96.81 89 SER A CA 1
ATOM 726 C C . SER A 1 89 ? 19.995 -4.573 -18.614 1.00 96.81 89 SER A C 1
ATOM 728 O O . SER A 1 89 ? 20.599 -5.644 -18.529 1.00 96.81 89 SER A O 1
ATOM 730 N N . LEU A 1 90 ? 18.681 -4.510 -18.862 1.00 96.56 90 LEU A N 1
ATOM 731 C CA . LEU A 1 90 ? 17.873 -5.694 -19.119 1.00 96.56 90 LEU A CA 1
ATOM 732 C C . LEU A 1 90 ? 18.112 -6.216 -20.547 1.00 96.56 90 LEU A C 1
ATOM 734 O O . LEU A 1 90 ? 18.264 -5.424 -21.481 1.00 96.56 90 LEU A O 1
ATOM 738 N N . PRO A 1 91 ? 18.126 -7.546 -20.752 1.00 93.88 91 PRO A N 1
ATOM 739 C CA . PRO A 1 91 ? 18.276 -8.126 -22.080 1.00 93.88 91 PRO A CA 1
ATOM 740 C C . PRO A 1 91 ? 17.178 -7.682 -23.044 1.00 93.88 91 PRO A C 1
ATOM 742 O O . PRO A 1 91 ? 16.038 -7.445 -22.644 1.00 93.88 91 PRO A O 1
ATOM 745 N N . ALA A 1 92 ? 17.519 -7.640 -24.333 1.00 91.25 92 ALA A N 1
ATOM 746 C CA . ALA A 1 92 ? 16.551 -7.376 -25.386 1.00 91.25 92 ALA A CA 1
ATOM 747 C C . ALA A 1 92 ? 15.386 -8.376 -25.325 1.00 91.25 92 ALA A C 1
ATOM 749 O O . ALA A 1 92 ? 15.574 -9.562 -25.047 1.00 91.25 92 ALA A O 1
ATOM 750 N N . ILE A 1 93 ? 14.183 -7.879 -25.599 1.00 90.44 93 ILE A N 1
ATOM 751 C CA . ILE A 1 93 ? 12.976 -8.699 -25.602 1.00 90.44 93 ILE A CA 1
ATOM 752 C C . ILE A 1 93 ? 12.773 -9.337 -26.976 1.00 90.44 93 ILE A C 1
ATOM 754 O O . ILE A 1 93 ? 12.922 -8.684 -28.010 1.00 90.44 93 ILE A O 1
ATOM 758 N N . GLU A 1 94 ? 12.397 -10.610 -26.979 1.00 87.56 94 GLU A N 1
ATOM 759 C CA . GLU A 1 94 ? 11.905 -11.280 -28.179 1.00 87.56 94 GLU A CA 1
ATOM 760 C C . GLU A 1 94 ? 10.416 -10.970 -28.358 1.00 87.56 94 GLU A C 1
ATOM 762 O O . GLU A 1 94 ? 9.642 -10.987 -27.397 1.00 87.56 94 GLU A O 1
ATOM 767 N N . VAL A 1 95 ? 10.007 -10.669 -29.592 1.00 88.62 95 VAL A N 1
ATOM 768 C CA . VAL A 1 95 ? 8.601 -10.399 -29.912 1.00 88.62 95 VAL A CA 1
ATOM 769 C C . VAL A 1 95 ? 7.808 -11.696 -29.798 1.00 88.62 95 VAL A C 1
ATOM 771 O O . VAL A 1 95 ? 8.124 -12.695 -30.443 1.00 88.62 95 VAL A O 1
ATOM 774 N N . THR A 1 96 ? 6.740 -11.667 -29.009 1.00 84.56 96 THR A N 1
ATOM 775 C CA . THR A 1 96 ? 5.830 -12.801 -28.824 1.00 84.56 96 THR A CA 1
ATOM 776 C C . THR A 1 96 ? 4.441 -12.458 -29.337 1.00 84.56 96 THR A C 1
ATOM 778 O O . THR A 1 96 ? 3.973 -11.332 -29.168 1.00 84.56 96 THR A O 1
ATOM 781 N N . GLN A 1 97 ? 3.747 -13.439 -29.915 1.00 78.94 97 GLN A N 1
ATOM 782 C CA . GLN A 1 97 ? 2.340 -13.276 -30.270 1.00 78.94 97 GLN A CA 1
ATOM 783 C C . GLN A 1 97 ? 1.500 -13.033 -29.012 1.00 78.94 97 GLN A C 1
ATOM 785 O O . GLN A 1 97 ? 1.632 -13.764 -28.030 1.00 78.94 97 GLN A O 1
ATOM 790 N N . LYS 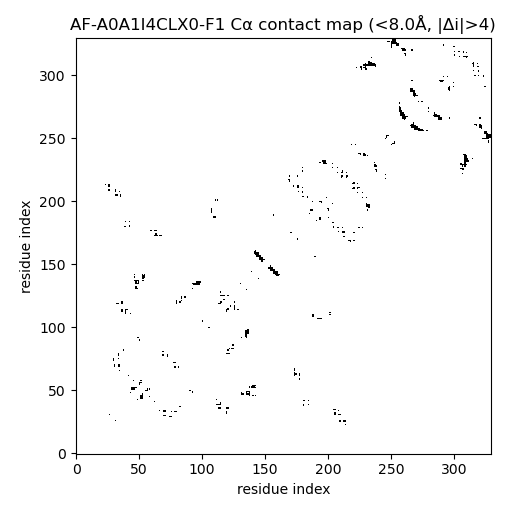A 1 98 ? 0.630 -12.021 -29.067 1.00 79.19 98 LYS A N 1
ATOM 791 C CA . LYS A 1 98 ? -0.302 -11.702 -27.987 1.00 79.19 98 LYS A CA 1
ATOM 792 C C . LYS A 1 98 ? -1.651 -12.358 -28.189 1.00 79.19 98 LYS A C 1
ATOM 794 O O . LYS A 1 98 ? -2.251 -12.233 -29.257 1.00 79.19 98 LYS A O 1
ATOM 799 N N . ASP A 1 99 ? -2.159 -12.953 -27.124 1.00 75.75 99 ASP A N 1
ATOM 800 C CA . ASP A 1 99 ? -3.565 -13.283 -27.009 1.00 75.75 99 ASP A CA 1
ATOM 801 C C . ASP A 1 99 ? -4.348 -11.988 -26.806 1.00 75.75 99 ASP A C 1
ATOM 803 O O . ASP A 1 99 ? -4.138 -11.234 -25.853 1.00 75.75 99 ASP A O 1
ATOM 807 N N . THR A 1 100 ? -5.282 -11.718 -27.710 1.00 72.94 100 THR A N 1
ATOM 808 C CA . THR A 1 100 ? -6.166 -10.564 -27.584 1.00 72.94 100 THR A CA 1
ATOM 809 C C . THR A 1 100 ? -7.472 -10.986 -26.937 1.00 72.94 100 THR A C 1
ATOM 811 O O . THR A 1 100 ? -8.234 -11.776 -27.498 1.00 72.94 100 THR A O 1
ATOM 814 N N . ILE A 1 101 ? -7.771 -10.408 -25.779 1.00 76.81 101 ILE A N 1
ATOM 815 C CA . ILE A 1 101 ? -9.110 -10.449 -25.190 1.00 76.81 101 ILE A CA 1
ATOM 816 C C . ILE A 1 101 ? -9.871 -9.209 -25.677 1.00 76.81 101 ILE A C 1
ATOM 818 O O . ILE A 1 101 ? -9.308 -8.112 -25.640 1.00 76.81 101 ILE A O 1
ATOM 822 N N . PRO A 1 102 ? -11.141 -9.324 -26.111 1.00 82.19 102 PRO A N 1
ATOM 823 C CA . PRO A 1 102 ? -11.935 -8.151 -26.455 1.00 82.19 102 PRO A CA 1
ATOM 824 C C . PRO A 1 102 ? -11.978 -7.161 -25.288 1.00 82.19 102 PRO A C 1
ATOM 826 O O . PRO A 1 102 ? -12.341 -7.539 -24.174 1.00 82.19 102 PRO A O 1
ATOM 829 N N . LEU A 1 103 ? -11.661 -5.886 -25.543 1.00 80.38 103 LEU A N 1
ATOM 830 C CA . LEU A 1 103 ? -11.651 -4.842 -24.508 1.00 80.38 103 LEU A CA 1
ATOM 831 C C . LEU A 1 103 ? -13.002 -4.706 -23.788 1.00 80.38 103 LEU A C 1
ATOM 833 O O . LEU A 1 103 ? -13.033 -4.333 -22.622 1.00 80.38 103 LEU A O 1
ATOM 837 N N . SER A 1 104 ? -14.110 -5.065 -24.446 1.00 84.12 104 SER A N 1
ATOM 838 C CA . SER A 1 104 ? -15.451 -5.116 -23.846 1.00 84.12 104 SER A CA 1
ATOM 839 C C . SER A 1 104 ? -15.575 -6.101 -22.676 1.00 84.12 104 SER A C 1
ATOM 841 O O . SER A 1 104 ? -16.475 -5.958 -21.849 1.00 84.12 104 SER A O 1
ATOM 843 N N . ARG A 1 105 ? -14.680 -7.093 -22.583 1.00 83.81 105 ARG A N 1
ATOM 844 C CA . ARG A 1 105 ? -14.610 -8.056 -21.473 1.00 83.81 105 ARG A CA 1
ATOM 845 C C . ARG A 1 105 ? -13.732 -7.575 -20.316 1.00 83.81 105 ARG A C 1
ATOM 847 O O . ARG A 1 105 ? -13.792 -8.165 -19.242 1.00 83.81 105 ARG A O 1
ATOM 854 N N . VAL A 1 106 ? -12.931 -6.529 -20.511 1.00 84.25 106 VAL A N 1
ATOM 855 C CA . VAL A 1 106 ? -12.020 -6.000 -19.490 1.00 84.25 106 VAL A CA 1
ATOM 856 C C . VAL A 1 106 ? -12.769 -4.973 -18.646 1.00 84.25 106 VAL A C 1
ATOM 858 O O . VAL A 1 106 ? -13.055 -3.871 -19.108 1.00 84.25 106 VAL A O 1
ATOM 861 N N . LYS A 1 107 ? -13.113 -5.344 -17.407 1.00 83.62 107 LYS A N 1
ATOM 862 C CA . LYS A 1 107 ? -13.815 -4.457 -16.461 1.00 83.62 107 LYS A CA 1
ATOM 863 C C . LYS A 1 107 ? -12.893 -3.436 -15.807 1.00 83.62 107 LYS A C 1
ATOM 865 O O . LYS A 1 107 ? -13.299 -2.298 -15.625 1.00 83.62 107 LYS A O 1
ATOM 870 N N . VAL A 1 108 ? -11.667 -3.848 -15.503 1.00 85.06 108 VAL A N 1
ATOM 871 C CA . VAL A 1 108 ? -10.641 -3.022 -14.865 1.00 85.06 108 VAL A CA 1
ATOM 872 C C . VAL A 1 108 ? -9.373 -3.153 -15.697 1.00 85.06 108 VAL A C 1
ATOM 874 O O . VAL A 1 108 ? -8.897 -4.263 -15.937 1.00 85.06 108 VAL A O 1
ATOM 877 N N . LYS A 1 109 ? -8.854 -2.028 -16.196 1.00 84.44 109 LYS A N 1
ATOM 878 C CA . LYS A 1 109 ? -7.584 -1.989 -16.940 1.00 84.44 109 LYS A CA 1
ATOM 879 C C . LYS A 1 109 ? -6.418 -1.805 -15.973 1.00 84.44 109 LYS A C 1
ATOM 881 O O . LYS A 1 109 ? -6.601 -1.255 -14.888 1.00 84.44 109 LYS A O 1
ATOM 886 N N . ALA A 1 110 ? -5.218 -2.220 -16.372 1.00 82.88 110 ALA A N 1
ATOM 887 C CA . ALA A 1 110 ? -4.008 -1.824 -15.658 1.00 82.88 110 ALA A CA 1
ATOM 888 C C . ALA A 1 110 ? -3.888 -0.289 -15.659 1.00 82.88 110 ALA A C 1
ATOM 890 O O . ALA A 1 110 ? -4.107 0.346 -16.692 1.00 82.88 110 ALA A O 1
ATOM 891 N N . ASP A 1 111 ? -3.573 0.293 -14.502 1.00 88.44 111 ASP A N 1
ATOM 892 C CA . ASP A 1 11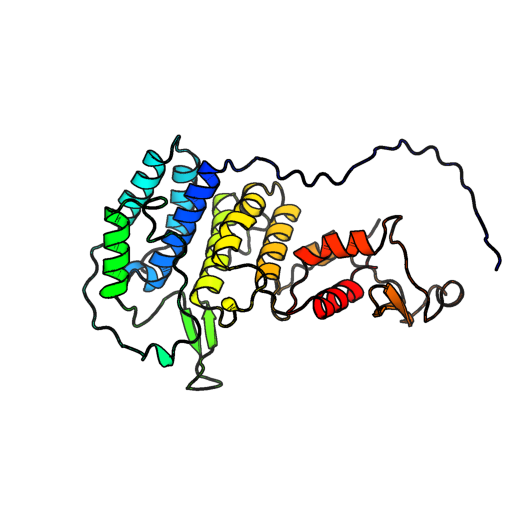1 ? -3.231 1.709 -14.383 1.00 88.44 111 ASP A CA 1
ATOM 893 C C . ASP A 1 111 ? -1.702 1.828 -14.385 1.00 88.44 111 ASP A C 1
ATOM 895 O O . ASP A 1 111 ? -1.021 1.316 -13.498 1.00 88.44 111 ASP A O 1
ATOM 899 N N . TYR A 1 112 ? -1.150 2.465 -15.415 1.00 91.81 112 TYR A N 1
ATOM 900 C CA . TYR A 1 112 ? 0.295 2.659 -15.553 1.00 91.81 112 TYR A CA 1
ATOM 901 C C . TYR A 1 112 ? 0.791 3.947 -14.887 1.00 91.81 112 TYR A C 1
ATOM 903 O O . TYR A 1 112 ? 1.970 4.285 -15.000 1.00 91.81 112 TYR A O 1
ATOM 911 N N . GLY A 1 113 ? -0.087 4.674 -14.189 1.00 91.81 113 GLY A N 1
ATOM 912 C CA . GLY A 1 113 ? 0.257 5.850 -13.408 1.00 91.81 113 GLY A CA 1
ATOM 913 C C . GLY A 1 113 ? 0.992 6.899 -14.236 1.00 91.81 113 GLY A C 1
ATOM 914 O O . GLY A 1 113 ? 0.407 7.552 -15.098 1.00 91.81 113 GLY A O 1
ATOM 915 N N . LYS A 1 114 ? 2.280 7.087 -13.938 1.00 96.00 114 LYS A N 1
ATOM 916 C CA . LYS A 1 114 ? 3.146 8.107 -14.537 1.00 96.00 114 LYS A CA 1
ATOM 917 C C . LYS A 1 114 ? 4.190 7.540 -15.502 1.00 96.00 114 LYS A C 1
ATOM 919 O O . LYS A 1 114 ? 5.035 8.284 -15.986 1.00 96.00 114 LYS A O 1
ATOM 924 N N . LEU A 1 115 ? 4.141 6.243 -15.811 1.00 96.56 115 LEU A N 1
ATOM 925 C CA . LEU A 1 115 ? 5.154 5.581 -16.643 1.00 96.56 115 LEU A CA 1
ATOM 926 C C . LEU A 1 115 ? 5.234 6.109 -18.075 1.00 96.56 115 LEU A C 1
ATOM 928 O O . LEU A 1 115 ? 6.296 6.052 -18.679 1.00 96.56 115 LEU A O 1
ATOM 932 N N . PHE A 1 116 ? 4.136 6.637 -18.609 1.00 97.00 116 PHE A N 1
ATOM 933 C CA . PHE A 1 116 ? 4.076 7.198 -19.962 1.00 97.00 116 PHE A CA 1
ATOM 934 C C . PHE A 1 116 ? 4.029 8.734 -19.952 1.00 97.00 116 PHE A C 1
ATOM 936 O O . PHE A 1 116 ? 3.539 9.356 -20.890 1.00 97.00 116 PHE A O 1
ATOM 943 N N . ASP A 1 117 ? 4.524 9.348 -18.873 1.00 97.12 117 ASP A N 1
ATOM 944 C CA . ASP A 1 117 ? 4.617 10.795 -18.689 1.00 97.12 117 ASP A CA 1
ATOM 945 C C . ASP A 1 117 ? 6.092 11.230 -18.729 1.00 97.12 117 ASP A C 1
ATOM 947 O O . ASP A 1 117 ? 6.915 10.786 -17.920 1.00 97.12 117 ASP A O 1
ATOM 951 N N . THR A 1 118 ? 6.437 12.132 -19.653 1.00 97.25 118 THR A N 1
ATOM 952 C CA . THR A 1 118 ? 7.806 12.654 -19.815 1.00 97.25 118 THR A CA 1
ATOM 953 C C . THR A 1 118 ? 8.281 13.470 -18.608 1.00 97.25 118 THR A C 1
ATOM 955 O O . THR A 1 118 ? 9.487 13.635 -18.385 1.00 97.25 118 THR A O 1
ATOM 958 N N . ALA A 1 119 ? 7.355 13.919 -17.755 1.00 96.75 119 ALA A N 1
ATOM 959 C CA . ALA A 1 119 ? 7.683 14.509 -16.466 1.00 96.75 119 ALA A CA 1
ATOM 960 C C . ALA A 1 119 ? 8.308 13.491 -15.497 1.00 96.75 119 ALA A C 1
ATOM 962 O O . ALA A 1 119 ? 9.049 13.903 -14.602 1.00 96.75 119 ALA A O 1
ATOM 963 N N . TYR A 1 120 ? 8.090 12.185 -15.688 1.00 97.06 120 TYR A N 1
ATOM 964 C CA . TYR A 1 120 ? 8.588 11.120 -14.812 1.00 97.06 120 TYR A CA 1
ATOM 965 C C . TYR A 1 120 ? 9.659 10.244 -15.458 1.00 97.06 120 TYR A C 1
ATOM 967 O O . TYR A 1 120 ? 10.611 9.892 -14.775 1.00 97.06 120 TYR A O 1
ATOM 975 N N . LEU A 1 121 ? 9.581 9.937 -16.752 1.00 98.00 121 LEU A N 1
ATOM 976 C CA . LEU A 1 121 ? 10.593 9.125 -17.441 1.00 98.00 121 LEU A CA 1
ATOM 977 C C . LEU A 1 121 ? 11.082 9.817 -18.714 1.00 98.00 121 LEU A C 1
ATOM 979 O O . LEU A 1 121 ? 10.363 10.598 -19.328 1.00 98.00 121 LEU A O 1
ATOM 983 N N . ASN A 1 122 ? 12.323 9.548 -19.123 1.00 98.38 122 ASN A N 1
ATOM 984 C CA . ASN A 1 122 ? 12.810 10.046 -20.408 1.00 98.38 122 ASN A CA 1
ATOM 985 C C . ASN A 1 122 ? 12.086 9.333 -21.556 1.00 98.38 122 ASN A C 1
ATOM 987 O O . ASN A 1 122 ? 11.781 8.144 -21.450 1.00 98.38 122 ASN A O 1
ATOM 991 N N . GLN A 1 123 ? 11.885 10.031 -22.680 1.00 98.12 123 GLN A N 1
ATOM 992 C CA . GLN A 1 123 ? 11.170 9.487 -23.844 1.00 98.12 123 GLN A CA 1
ATOM 993 C C . GLN A 1 123 ? 11.729 8.128 -24.289 1.00 98.12 123 GLN A C 1
ATOM 995 O O . GLN A 1 123 ? 10.967 7.203 -24.531 1.00 98.12 123 GLN A O 1
ATOM 1000 N N . ARG A 1 124 ? 13.059 7.963 -24.275 1.00 96.88 124 ARG A N 1
ATOM 1001 C CA . ARG A 1 124 ? 13.716 6.693 -24.627 1.00 96.88 124 ARG A CA 1
ATOM 1002 C C . ARG A 1 124 ? 13.240 5.507 -23.780 1.00 96.88 124 ARG A C 1
ATOM 1004 O O . ARG A 1 124 ? 13.113 4.397 -24.286 1.00 96.88 124 ARG A O 1
ATOM 1011 N N . THR A 1 125 ? 12.996 5.737 -22.491 1.00 98.19 125 THR A N 1
ATOM 1012 C CA . THR A 1 125 ? 12.524 4.707 -21.564 1.00 98.19 125 THR A CA 1
ATOM 1013 C C . THR A 1 125 ? 11.043 4.456 -21.789 1.00 98.19 125 THR A C 1
ATOM 1015 O O . THR A 1 125 ? 10.650 3.301 -21.901 1.00 98.19 125 THR A O 1
ATOM 1018 N N . ILE A 1 126 ? 10.247 5.516 -21.961 1.00 98.62 126 ILE A N 1
ATOM 1019 C CA . ILE A 1 126 ? 8.824 5.425 -22.323 1.00 98.62 126 ILE A CA 1
ATOM 1020 C C . ILE A 1 126 ? 8.636 4.554 -23.574 1.00 98.62 126 ILE A C 1
ATOM 1022 O O . ILE A 1 126 ? 7.837 3.620 -23.551 1.00 98.62 126 ILE A O 1
ATOM 1026 N N . ASP A 1 127 ? 9.425 4.794 -24.623 1.00 97.75 127 ASP A N 1
ATOM 1027 C CA . ASP A 1 127 ? 9.367 4.037 -25.876 1.00 97.75 127 ASP A CA 1
ATOM 1028 C C . ASP A 1 127 ? 9.675 2.545 -25.658 1.00 97.75 127 ASP A C 1
ATOM 1030 O O . ASP A 1 127 ? 9.016 1.679 -26.233 1.00 97.75 127 ASP A O 1
ATOM 1034 N N . LYS A 1 128 ? 10.629 2.216 -24.774 1.00 97.06 128 LYS A N 1
ATOM 1035 C CA . LYS A 1 128 ? 10.930 0.824 -24.399 1.00 97.06 128 LYS A CA 1
ATOM 1036 C C . LYS A 1 128 ? 9.799 0.167 -23.616 1.00 97.06 128 LYS A C 1
ATOM 1038 O O . LYS A 1 128 ? 9.474 -0.986 -23.892 1.00 97.06 128 LYS A O 1
ATOM 1043 N N . LEU A 1 129 ? 9.189 0.871 -22.661 1.00 97.50 129 LEU A N 1
ATOM 1044 C CA . LEU A 1 129 ? 8.042 0.341 -21.916 1.00 97.50 129 LEU A CA 1
ATOM 1045 C C . LEU A 1 129 ? 6.857 0.091 -22.854 1.00 97.50 129 LEU A C 1
ATOM 1047 O O . LEU A 1 129 ? 6.219 -0.956 -22.765 1.00 97.50 129 LEU A O 1
ATOM 1051 N N . GLN A 1 130 ? 6.612 1.005 -23.795 1.00 96.31 130 GLN A N 1
ATOM 1052 C CA . GLN A 1 130 ? 5.577 0.843 -24.812 1.00 96.31 130 GLN A CA 1
ATOM 1053 C C . GLN A 1 130 ? 5.883 -0.361 -25.712 1.00 96.31 130 GLN A C 1
ATOM 1055 O O . GLN A 1 130 ? 5.026 -1.216 -25.917 1.00 96.31 130 GLN A O 1
ATOM 1060 N N . PHE A 1 131 ? 7.137 -0.511 -26.151 1.00 95.31 131 PHE A N 1
ATOM 1061 C CA . PHE A 1 131 ? 7.566 -1.669 -26.932 1.00 95.31 131 PHE A CA 1
ATOM 1062 C C . PHE A 1 131 ? 7.334 -2.993 -26.183 1.00 95.31 131 PHE A C 1
ATOM 1064 O O . PHE A 1 131 ? 6.805 -3.936 -26.771 1.00 95.31 131 PHE A O 1
ATOM 1071 N N . ILE A 1 132 ? 7.634 -3.063 -24.880 1.00 94.75 132 ILE A N 1
ATOM 1072 C CA . ILE A 1 132 ? 7.314 -4.226 -24.032 1.00 94.75 132 ILE A CA 1
ATOM 1073 C C . ILE A 1 132 ? 5.793 -4.462 -23.997 1.00 94.75 132 ILE A C 1
ATOM 1075 O O . ILE A 1 132 ? 5.338 -5.582 -24.263 1.00 94.75 132 ILE A O 1
ATOM 1079 N N . LEU A 1 133 ? 4.999 -3.417 -23.731 1.00 92.12 133 LEU A N 1
ATOM 1080 C CA . LEU A 1 133 ? 3.534 -3.491 -23.677 1.00 92.12 133 LEU A CA 1
ATOM 1081 C C . LEU A 1 133 ? 2.870 -3.869 -24.988 1.00 92.12 133 LEU A C 1
ATOM 1083 O O . LEU A 1 133 ? 1.757 -4.383 -24.935 1.00 92.12 133 LEU A O 1
ATOM 1087 N N . ASP A 1 134 ? 3.512 -3.662 -26.127 1.00 91.19 134 ASP A N 1
ATOM 1088 C CA . ASP A 1 134 ? 2.930 -3.978 -27.430 1.00 91.19 134 ASP A CA 1
ATOM 1089 C C . ASP A 1 134 ? 3.402 -5.332 -27.957 1.00 91.19 134 ASP A C 1
ATOM 1091 O O . ASP A 1 134 ? 2.656 -6.008 -28.661 1.00 91.19 134 ASP A O 1
ATOM 1095 N N . ASN A 1 135 ? 4.589 -5.792 -27.543 1.00 91.12 135 ASN A N 1
ATOM 1096 C CA . ASN A 1 135 ? 5.260 -6.931 -28.179 1.00 91.12 135 ASN A CA 1
ATOM 1097 C C . ASN A 1 135 ? 5.513 -8.136 -27.263 1.00 91.12 135 ASN A C 1
ATOM 1099 O O . ASN A 1 135 ? 5.930 -9.183 -27.755 1.00 91.12 135 ASN A O 1
ATOM 1103 N N . THR A 1 136 ? 5.249 -8.036 -25.955 1.00 86.19 136 THR A N 1
ATOM 1104 C CA . THR A 1 136 ? 5.491 -9.150 -25.015 1.00 86.19 136 THR A CA 1
ATOM 1105 C C . THR A 1 136 ? 4.260 -9.565 -24.224 1.00 86.19 136 THR A C 1
ATOM 1107 O O . THR A 1 136 ? 3.474 -8.727 -23.774 1.00 86.19 136 THR A O 1
ATOM 1110 N N . GLN A 1 137 ? 4.089 -10.870 -24.041 1.00 83.00 137 GLN A N 1
ATOM 1111 C CA . GLN A 1 137 ? 3.123 -11.440 -23.111 1.00 83.00 137 GLN A CA 1
ATOM 1112 C C . GLN A 1 137 ? 3.749 -12.644 -22.410 1.00 83.00 137 GLN A C 1
ATOM 1114 O O . GLN A 1 137 ? 4.107 -13.634 -23.047 1.00 83.00 137 GLN A O 1
ATOM 1119 N N . ALA A 1 138 ? 3.859 -12.567 -21.085 1.00 75.38 138 ALA A N 1
ATOM 1120 C CA . ALA A 1 138 ? 4.311 -13.691 -20.279 1.00 75.38 138 ALA A CA 1
ATOM 1121 C C . ALA A 1 138 ? 3.250 -14.807 -20.314 1.00 75.38 138 ALA A C 1
ATOM 1123 O O . ALA A 1 138 ? 2.110 -14.593 -19.899 1.00 75.38 138 ALA A O 1
ATOM 1124 N N . LYS A 1 139 ? 3.613 -15.992 -20.826 1.00 77.56 139 LYS A N 1
ATOM 1125 C CA . LYS A 1 139 ? 2.731 -17.177 -20.822 1.00 77.56 139 LYS A CA 1
ATOM 1126 C C . LYS A 1 139 ? 2.569 -17.759 -19.420 1.00 77.56 139 LYS A C 1
ATOM 1128 O O . LYS A 1 139 ? 1.491 -18.213 -19.051 1.00 77.56 139 LYS A O 1
ATOM 1133 N N . GLU A 1 140 ? 3.645 -17.710 -18.648 1.00 83.94 140 GLU A N 1
ATOM 1134 C CA . GLU A 1 140 ? 3.690 -18.057 -17.234 1.00 83.94 140 GLU A CA 1
ATOM 1135 C C . GLU A 1 140 ? 4.347 -16.903 -16.476 1.00 83.94 140 GLU A C 1
ATOM 1137 O O . GLU A 1 140 ? 5.182 -16.189 -17.032 1.00 83.94 140 GLU A O 1
ATOM 1142 N N . ASN A 1 141 ? 3.965 -16.708 -15.214 1.00 92.94 141 ASN A N 1
ATOM 1143 C CA . ASN A 1 141 ? 4.538 -15.673 -14.364 1.00 92.94 141 ASN A CA 1
ATOM 1144 C C . ASN A 1 141 ? 5.012 -16.292 -13.041 1.00 92.94 141 ASN A C 1
ATOM 1146 O O . ASN A 1 141 ? 4.295 -17.051 -12.392 1.00 92.94 141 ASN A O 1
ATOM 1150 N N . HIS A 1 142 ? 6.236 -15.967 -12.642 1.00 95.88 142 HIS A N 1
ATOM 1151 C CA . HIS A 1 142 ? 6.870 -16.435 -11.418 1.00 95.88 142 HIS A CA 1
ATOM 1152 C C . HIS A 1 142 ? 6.153 -15.914 -10.170 1.00 95.88 142 HIS A C 1
ATOM 1154 O O . HIS A 1 142 ? 6.035 -16.632 -9.178 1.00 95.88 142 HIS A O 1
ATOM 1160 N N . PHE A 1 143 ? 5.640 -14.688 -10.225 1.00 96.19 143 PHE A N 1
ATOM 1161 C CA . PHE A 1 143 ? 5.025 -14.007 -9.091 1.00 96.19 143 PHE A CA 1
ATOM 1162 C C . PHE A 1 143 ? 3.513 -14.229 -9.000 1.00 96.19 143 PHE A C 1
ATOM 1164 O O . PHE A 1 143 ? 2.918 -13.949 -7.962 1.00 96.19 143 PHE A O 1
ATOM 1171 N N . ILE A 1 144 ? 2.882 -14.731 -10.070 1.00 94.62 144 ILE A N 1
ATOM 1172 C CA . ILE A 1 144 ? 1.425 -14.807 -10.199 1.00 94.62 144 ILE A CA 1
ATOM 1173 C C . ILE A 1 144 ? 0.986 -16.154 -10.767 1.00 94.62 144 ILE A C 1
ATOM 1175 O O . ILE A 1 144 ? 1.396 -16.552 -11.855 1.00 94.62 144 ILE A O 1
ATOM 1179 N N . LYS A 1 145 ? 0.051 -16.816 -10.081 1.00 92.12 145 LYS A N 1
ATOM 1180 C CA . LYS A 1 145 ? -0.648 -18.005 -10.587 1.00 92.12 145 LYS A CA 1
ATOM 1181 C C . LYS A 1 145 ? -2.153 -17.805 -10.579 1.00 92.12 145 LYS A C 1
ATOM 1183 O O . LYS A 1 145 ? -2.707 -17.181 -9.681 1.00 92.12 145 LYS A O 1
ATOM 1188 N N . LEU A 1 146 ? -2.823 -18.394 -11.562 1.00 89.00 146 LEU A N 1
ATOM 1189 C CA . LEU A 1 146 ? -4.280 -18.427 -11.634 1.00 89.00 146 LEU A CA 1
ATOM 1190 C C . LEU A 1 146 ? -4.795 -19.753 -11.074 1.00 89.00 146 LEU A C 1
ATOM 1192 O O . LEU A 1 146 ? -4.374 -20.830 -11.497 1.00 89.00 146 LEU A O 1
ATOM 1196 N N . ASN A 1 147 ? -5.710 -19.679 -10.110 1.00 86.56 147 ASN A N 1
ATOM 1197 C CA . ASN A 1 147 ? -6.342 -20.842 -9.501 1.00 86.56 147 ASN A CA 1
ATOM 1198 C C . ASN A 1 147 ? -7.787 -20.997 -9.975 1.00 86.56 147 ASN A C 1
ATOM 1200 O O . ASN A 1 147 ? -8.688 -20.282 -9.538 1.00 86.56 147 ASN A O 1
ATOM 1204 N N . TYR A 1 148 ? -7.993 -22.012 -10.810 1.00 85.00 148 TYR A N 1
ATOM 1205 C CA . TYR A 1 148 ? -9.266 -22.347 -11.445 1.00 85.00 148 TYR A CA 1
ATOM 1206 C C . TYR A 1 148 ? -10.137 -23.317 -10.629 1.00 85.00 148 TYR A C 1
ATOM 1208 O O . TYR A 1 148 ? -11.187 -23.740 -11.103 1.00 85.00 148 TYR A O 1
ATOM 1216 N N . ARG A 1 149 ? -9.726 -23.710 -9.410 1.00 74.25 149 ARG A N 1
ATOM 1217 C CA . ARG A 1 149 ? -10.392 -24.790 -8.648 1.00 74.25 149 ARG A CA 1
ATOM 1218 C C . ARG A 1 149 ? -11.863 -24.526 -8.323 1.00 74.25 149 ARG A C 1
ATOM 1220 O O . ARG A 1 149 ? -12.594 -25.482 -8.095 1.00 74.25 149 ARG A O 1
ATOM 1227 N N . ARG A 1 150 ? -12.279 -23.262 -8.221 1.00 66.38 150 ARG A N 1
ATOM 1228 C CA . ARG A 1 150 ? -13.656 -22.893 -7.850 1.00 66.38 150 ARG A CA 1
ATOM 1229 C C . ARG A 1 150 ? -14.513 -22.520 -9.056 1.00 66.38 150 ARG A C 1
ATOM 1231 O O . ARG A 1 150 ? -15.689 -22.860 -9.077 1.00 66.38 150 ARG A O 1
ATOM 1238 N N . THR A 1 151 ? -13.924 -21.869 -10.052 1.00 67.81 151 THR A N 1
ATOM 1239 C CA . THR A 1 151 ? -14.600 -21.380 -11.257 1.00 67.81 151 THR A CA 1
ATOM 1240 C C . THR A 1 151 ? -13.583 -21.340 -12.400 1.00 67.81 151 THR A C 1
ATOM 1242 O O . THR A 1 151 ? -12.549 -20.681 -12.308 1.00 67.81 151 THR A O 1
ATOM 1245 N N . SER A 1 152 ? -13.858 -22.037 -13.507 1.00 70.25 152 SER A N 1
ATOM 1246 C CA . SER A 1 152 ? -12.964 -22.029 -14.678 1.00 70.25 152 SER A CA 1
ATOM 1247 C C . SER A 1 152 ? -12.915 -20.665 -15.377 1.00 70.25 152 SER A C 1
ATOM 1249 O O . SER A 1 152 ? -11.931 -20.347 -16.034 1.00 70.25 152 SER A O 1
ATOM 1251 N N . ASN A 1 153 ? -13.972 -19.860 -15.229 1.00 69.19 153 ASN A N 1
ATOM 1252 C CA . ASN A 1 153 ? -14.135 -18.584 -15.930 1.00 69.19 153 ASN A CA 1
ATOM 1253 C C . ASN A 1 153 ? -13.729 -17.362 -15.088 1.00 69.19 153 ASN A C 1
ATOM 1255 O O . ASN A 1 153 ? -13.642 -16.266 -15.633 1.00 69.19 153 ASN A O 1
ATOM 1259 N N . GLU A 1 154 ? -13.482 -17.542 -13.786 1.00 74.00 154 GLU A N 1
ATOM 1260 C CA . GLU A 1 154 ? -13.131 -16.472 -12.837 1.00 74.00 154 GLU A CA 1
ATOM 1261 C C . GLU A 1 154 ? -12.042 -16.966 -11.868 1.00 74.00 154 GLU A C 1
ATOM 1263 O O . GLU A 1 154 ? -12.294 -17.119 -10.669 1.00 74.00 154 GLU A O 1
ATOM 1268 N N . PRO A 1 155 ? -10.841 -17.306 -12.370 1.00 81.88 155 PRO A N 1
ATOM 1269 C CA . PRO A 1 155 ? -9.787 -17.830 -11.518 1.00 81.88 155 PRO A CA 1
ATOM 1270 C C . PRO A 1 155 ? -9.366 -16.816 -10.454 1.00 81.88 155 PRO A C 1
ATOM 1272 O O . PRO A 1 155 ? -9.244 -15.620 -10.717 1.00 81.88 155 PRO A O 1
ATOM 1275 N N . PHE A 1 156 ? -9.046 -17.317 -9.263 1.00 85.38 156 PHE A N 1
ATOM 1276 C CA . PHE A 1 156 ? -8.413 -16.495 -8.237 1.00 85.38 156 PHE A CA 1
ATOM 1277 C C . PHE A 1 156 ? -6.961 -16.218 -8.613 1.00 85.38 156 PHE A C 1
ATOM 1279 O O . PHE A 1 156 ? -6.216 -17.146 -8.941 1.00 85.38 156 PHE A O 1
ATOM 1286 N N . VAL A 1 157 ? -6.548 -14.959 -8.502 1.00 89.56 157 VAL A N 1
ATOM 1287 C CA . VAL A 1 157 ? -5.135 -14.591 -8.569 1.00 89.56 157 VAL A CA 1
ATOM 1288 C C . VAL A 1 157 ? -4.463 -15.005 -7.262 1.00 89.56 157 VAL A C 1
ATOM 1290 O O . VAL A 1 157 ? -4.912 -14.641 -6.176 1.00 89.56 157 VAL A O 1
ATOM 1293 N N . ILE A 1 158 ? -3.391 -15.782 -7.366 1.00 91.62 158 ILE A N 1
ATOM 1294 C CA . ILE A 1 158 ? -2.532 -16.169 -6.252 1.00 91.62 158 ILE A CA 1
ATOM 1295 C C . ILE A 1 158 ? -1.177 -15.508 -6.456 1.00 91.62 158 ILE A C 1
ATOM 1297 O O . ILE A 1 158 ? -0.537 -15.714 -7.486 1.00 91.62 158 ILE A O 1
ATOM 1301 N N . ILE A 1 159 ? -0.735 -14.759 -5.449 1.00 93.56 159 ILE A N 1
ATOM 1302 C CA . ILE A 1 159 ? 0.633 -14.248 -5.375 1.00 93.56 159 ILE A CA 1
ATOM 1303 C C . ILE A 1 159 ? 1.546 -15.396 -4.939 1.00 93.56 159 ILE A C 1
ATOM 1305 O O . ILE A 1 159 ? 1.269 -16.066 -3.943 1.00 93.56 159 ILE A O 1
ATOM 1309 N N . THR A 1 160 ? 2.607 -15.658 -5.695 1.00 94.06 160 THR A N 1
ATOM 1310 C CA . THR A 1 160 ? 3.522 -16.782 -5.463 1.00 94.06 160 THR A CA 1
ATOM 1311 C C . THR A 1 160 ? 4.973 -16.345 -5.489 1.00 94.06 160 THR A C 1
ATOM 1313 O O . THR A 1 160 ? 5.302 -15.343 -6.104 1.00 94.06 160 THR A O 1
ATOM 1316 N N . ASN A 1 161 ? 5.847 -17.130 -4.856 1.00 95.00 161 ASN A N 1
ATOM 1317 C CA . ASN A 1 161 ? 7.301 -16.949 -4.904 1.00 95.00 161 ASN A CA 1
ATOM 1318 C C . ASN A 1 161 ? 7.800 -15.551 -4.477 1.00 95.00 161 ASN A C 1
ATOM 1320 O O . ASN A 1 161 ? 8.881 -15.130 -4.871 1.00 95.00 161 ASN A O 1
ATOM 1324 N N . GLU A 1 162 ? 7.028 -14.836 -3.656 1.00 94.75 162 GLU A N 1
ATOM 1325 C CA . GLU A 1 162 ? 7.488 -13.619 -2.985 1.00 94.75 162 GLU A CA 1
ATOM 1326 C C . GLU A 1 162 ? 8.228 -14.014 -1.697 1.00 94.75 162 GLU A C 1
ATOM 1328 O O . GLU A 1 162 ? 7.634 -14.695 -0.852 1.00 94.75 162 GLU A O 1
ATOM 1333 N N . PRO A 1 163 ? 9.492 -13.598 -1.503 1.00 94.31 163 PRO A N 1
ATOM 1334 C CA . PRO A 1 163 ? 10.174 -13.761 -0.226 1.00 94.31 163 PRO A CA 1
ATOM 1335 C C . PRO A 1 163 ? 9.404 -13.059 0.901 1.00 94.31 163 PRO A C 1
ATOM 1337 O O . PRO A 1 163 ? 8.960 -11.912 0.747 1.00 94.31 163 PRO A O 1
ATOM 1340 N N . THR A 1 164 ? 9.249 -13.751 2.032 1.00 90.38 164 THR A N 1
ATOM 1341 C CA . THR A 1 164 ? 8.447 -13.280 3.171 1.00 90.38 164 THR A CA 1
ATOM 1342 C C . THR A 1 164 ? 9.194 -12.296 4.067 1.00 90.38 164 THR A C 1
ATOM 1344 O O . THR A 1 164 ? 8.569 -11.376 4.584 1.00 90.38 164 THR A O 1
ATOM 1347 N N . TYR A 1 165 ? 10.520 -12.444 4.196 1.00 93.06 165 TYR A N 1
ATOM 1348 C CA . TYR A 1 165 ? 11.368 -11.649 5.102 1.00 93.06 165 TYR A CA 1
ATOM 1349 C C . TYR A 1 165 ? 10.867 -11.660 6.561 1.00 93.06 165 TYR A C 1
ATOM 1351 O O . TYR A 1 165 ? 10.906 -10.643 7.250 1.00 93.06 165 TYR A O 1
ATOM 1359 N N . ASP A 1 166 ? 10.370 -12.815 7.026 1.00 85.81 166 ASP A N 1
ATOM 1360 C CA . ASP A 1 166 ? 9.704 -12.969 8.334 1.00 85.81 166 ASP A CA 1
ATOM 1361 C C . ASP A 1 166 ? 10.606 -12.655 9.545 1.00 85.81 166 ASP A C 1
ATOM 1363 O O . ASP A 1 166 ? 10.116 -12.467 10.657 1.00 85.81 166 ASP A O 1
ATOM 1367 N N . ASP A 1 167 ? 11.923 -12.602 9.350 1.00 88.88 167 ASP A N 1
ATOM 1368 C CA . ASP A 1 167 ? 12.917 -12.251 10.363 1.00 88.88 167 ASP A CA 1
ATOM 1369 C C . ASP A 1 167 ? 13.071 -10.731 10.576 1.00 88.88 167 ASP A C 1
ATOM 1371 O O . ASP A 1 167 ? 13.711 -10.307 11.540 1.00 88.88 167 ASP A O 1
ATOM 1375 N N . MET A 1 168 ? 12.459 -9.898 9.725 1.00 90.50 168 MET A N 1
ATOM 1376 C CA . MET A 1 168 ? 12.563 -8.436 9.774 1.00 90.50 168 MET A CA 1
ATOM 1377 C C . MET A 1 168 ? 11.325 -7.787 10.413 1.00 90.50 168 MET A C 1
ATOM 1379 O O . MET A 1 168 ? 10.380 -7.403 9.726 1.00 90.50 168 MET A O 1
ATOM 1383 N N . THR A 1 169 ? 11.338 -7.583 11.733 1.00 85.19 169 THR A N 1
ATOM 1384 C CA . THR A 1 169 ? 10.232 -6.899 12.440 1.00 85.19 169 THR A CA 1
ATOM 1385 C C . THR A 1 169 ? 10.162 -5.399 12.135 1.00 85.19 169 THR A C 1
ATOM 1387 O O . THR A 1 169 ? 9.079 -4.831 12.005 1.00 85.19 169 THR A O 1
ATOM 1390 N N . PHE A 1 170 ? 11.318 -4.753 11.981 1.00 91.56 170 PHE A N 1
ATOM 1391 C CA . PHE A 1 170 ? 11.458 -3.389 11.477 1.00 91.56 170 PHE A CA 1
ATOM 1392 C C . PHE A 1 170 ? 12.589 -3.367 10.440 1.00 91.56 170 PHE A C 1
ATOM 1394 O O . PHE A 1 170 ? 13.759 -3.298 10.816 1.00 91.56 170 PHE A O 1
ATOM 1401 N N . PRO A 1 171 ? 12.263 -3.504 9.144 1.00 94.50 171 PRO A N 1
ATOM 1402 C CA . PRO A 1 171 ? 13.274 -3.607 8.109 1.00 94.50 171 PRO A CA 1
ATOM 1403 C C . PRO A 1 171 ? 14.011 -2.284 7.868 1.00 94.50 171 PRO A C 1
ATOM 1405 O O . PRO A 1 171 ? 13.468 -1.188 8.041 1.00 94.50 171 PRO A O 1
ATOM 1408 N N . GLU A 1 172 ? 15.235 -2.400 7.355 1.00 97.06 172 GLU A N 1
ATOM 1409 C CA . GLU A 1 172 ? 15.983 -1.269 6.809 1.00 97.06 172 GLU A CA 1
ATOM 1410 C C . GLU A 1 172 ? 15.191 -0.551 5.705 1.00 97.06 172 GLU A C 1
ATOM 1412 O O . GLU A 1 172 ? 14.340 -1.134 5.025 1.00 97.06 172 GLU A O 1
ATOM 1417 N N . LEU A 1 173 ? 15.488 0.734 5.500 1.00 96.88 173 LEU A N 1
ATOM 1418 C CA . LEU A 1 173 ? 14.715 1.615 4.618 1.00 96.88 173 LEU A CA 1
ATOM 1419 C C . LEU A 1 173 ? 14.426 1.034 3.211 1.00 96.88 173 LEU A C 1
ATOM 1421 O O . LEU A 1 173 ? 13.266 1.093 2.792 1.00 96.88 173 LEU A O 1
ATOM 1425 N N . PRO A 1 174 ? 15.389 0.427 2.484 1.00 98.12 174 PRO A N 1
ATOM 1426 C CA . PRO A 1 174 ? 15.099 -0.157 1.174 1.00 98.12 174 PRO A CA 1
ATOM 1427 C C . PRO A 1 174 ? 14.043 -1.270 1.208 1.00 98.12 174 PRO A C 1
ATOM 1429 O O . PRO A 1 174 ? 13.232 -1.370 0.291 1.00 98.12 174 PRO A O 1
ATOM 1432 N N . TYR A 1 175 ? 14.005 -2.072 2.275 1.00 98.25 175 TYR A N 1
ATOM 1433 C CA . TYR A 1 175 ? 13.025 -3.147 2.439 1.00 98.25 175 TYR A CA 1
ATOM 1434 C C . TYR A 1 175 ? 11.646 -2.619 2.859 1.00 98.25 175 TYR A C 1
ATOM 1436 O O . TYR A 1 175 ? 10.629 -3.161 2.426 1.00 98.25 175 TYR A O 1
ATOM 1444 N N . ARG A 1 176 ? 11.580 -1.512 3.614 1.00 97.94 176 ARG A N 1
ATOM 1445 C CA . ARG A 1 176 ? 10.308 -0.805 3.864 1.00 97.94 176 ARG A CA 1
ATOM 1446 C C . ARG A 1 176 ? 9.706 -0.262 2.568 1.00 97.94 176 ARG A C 1
ATOM 1448 O O . ARG A 1 176 ? 8.519 -0.449 2.312 1.00 97.94 176 ARG A O 1
ATOM 1455 N N . ILE A 1 177 ? 10.528 0.363 1.724 1.00 98.56 177 ILE A N 1
ATOM 1456 C CA . ILE A 1 177 ? 10.100 0.851 0.404 1.00 98.56 177 ILE A CA 1
ATOM 1457 C C . ILE A 1 177 ? 9.691 -0.320 -0.504 1.00 98.56 177 ILE A C 1
ATOM 1459 O O . ILE A 1 177 ? 8.657 -0.233 -1.166 1.00 98.56 177 ILE A O 1
ATOM 1463 N N . LEU A 1 178 ? 10.437 -1.434 -0.499 1.00 98.62 178 LEU A N 1
ATOM 1464 C CA . LEU A 1 178 ? 10.062 -2.661 -1.213 1.00 98.62 178 LEU A CA 1
ATOM 1465 C C . LEU A 1 178 ? 8.675 -3.160 -0.789 1.00 98.62 178 LEU A C 1
ATOM 1467 O O . LEU A 1 178 ? 7.866 -3.477 -1.657 1.00 98.62 178 LEU A O 1
ATOM 1471 N N . ALA A 1 179 ? 8.372 -3.203 0.513 1.00 97.62 179 ALA A N 1
ATOM 1472 C CA . ALA A 1 179 ? 7.064 -3.637 1.005 1.00 97.62 179 ALA A CA 1
ATOM 1473 C C . ALA A 1 179 ? 5.924 -2.762 0.452 1.00 97.62 179 ALA A C 1
ATOM 1475 O O . ALA A 1 179 ? 4.935 -3.292 -0.066 1.00 97.62 179 ALA A O 1
ATOM 1476 N N . LEU A 1 180 ? 6.095 -1.433 0.478 1.00 98.56 180 LEU A N 1
ATOM 1477 C CA . LEU A 1 180 ? 5.150 -0.487 -0.120 1.00 98.56 180 LEU A CA 1
ATOM 1478 C C . LEU A 1 180 ? 4.995 -0.721 -1.629 1.00 98.56 180 LEU A C 1
ATOM 1480 O O . LEU A 1 180 ? 3.873 -0.855 -2.117 1.00 98.56 180 LEU A O 1
ATOM 1484 N N . PHE A 1 181 ? 6.101 -0.799 -2.373 1.00 98.69 181 PHE A N 1
ATOM 1485 C CA . PHE A 1 181 ? 6.069 -0.992 -3.825 1.00 98.69 181 PHE A CA 1
ATOM 1486 C C . PHE A 1 181 ? 5.422 -2.319 -4.202 1.00 98.69 181 PHE A C 1
ATOM 1488 O O . PHE A 1 181 ? 4.603 -2.358 -5.119 1.00 98.69 181 PHE A O 1
ATOM 1495 N N . ARG A 1 182 ? 5.745 -3.399 -3.488 1.00 98.00 182 ARG A N 1
ATOM 1496 C CA . ARG A 1 182 ? 5.170 -4.724 -3.718 1.00 98.00 182 ARG A CA 1
ATOM 1497 C C . ARG A 1 182 ? 3.660 -4.697 -3.514 1.00 98.00 182 ARG A C 1
ATOM 1499 O O . ARG A 1 182 ? 2.931 -5.068 -4.430 1.00 98.00 182 ARG A O 1
ATOM 1506 N N . TYR A 1 183 ? 3.186 -4.215 -2.365 1.00 97.12 183 TYR A N 1
ATOM 1507 C CA . TYR A 1 183 ? 1.752 -4.158 -2.078 1.00 97.12 183 TYR A CA 1
ATOM 1508 C C . TYR A 1 183 ? 1.012 -3.250 -3.067 1.00 97.12 183 TYR A C 1
ATOM 1510 O O . TYR A 1 183 ? 0.004 -3.661 -3.644 1.00 97.12 183 TYR A O 1
ATOM 1518 N N . TRP A 1 184 ? 1.541 -2.047 -3.325 1.00 97.75 184 TRP A N 1
ATOM 1519 C CA . TRP A 1 184 ? 0.927 -1.107 -4.261 1.00 97.75 184 TRP A CA 1
ATOM 1520 C C . TRP A 1 184 ? 0.774 -1.714 -5.658 1.00 97.75 184 TRP A C 1
ATOM 1522 O O . TRP A 1 184 ? -0.301 -1.623 -6.251 1.00 97.75 184 TRP A O 1
ATOM 1532 N N . ASN A 1 185 ? 1.811 -2.392 -6.156 1.00 97.69 185 ASN A N 1
ATOM 1533 C CA . ASN A 1 185 ? 1.783 -3.030 -7.467 1.00 97.69 185 ASN A CA 1
ATOM 1534 C C . ASN A 1 185 ? 0.877 -4.272 -7.501 1.00 97.69 185 ASN A C 1
ATOM 1536 O O . ASN A 1 185 ? 0.161 -4.460 -8.480 1.00 97.69 185 ASN A O 1
ATOM 1540 N N . ILE A 1 186 ? 0.841 -5.096 -6.449 1.00 95.62 186 ILE A N 1
ATOM 1541 C CA . ILE A 1 186 ? -0.102 -6.227 -6.373 1.00 95.62 186 ILE A CA 1
ATOM 1542 C C . ILE A 1 186 ? -1.541 -5.730 -6.543 1.00 95.62 186 ILE A C 1
ATOM 1544 O O . ILE A 1 186 ? -2.282 -6.252 -7.376 1.00 95.62 186 ILE A O 1
ATOM 1548 N N . VAL A 1 187 ? -1.928 -4.687 -5.807 1.00 95.06 187 VAL A N 1
ATOM 1549 C CA . VAL A 1 187 ? -3.274 -4.118 -5.929 1.00 95.06 187 VAL A CA 1
ATOM 1550 C C . VAL A 1 187 ? -3.471 -3.467 -7.298 1.00 95.06 187 VAL A C 1
ATOM 1552 O O . VAL A 1 187 ? -4.493 -3.696 -7.940 1.00 95.06 187 VAL A O 1
ATOM 1555 N N . ASN A 1 188 ? -2.478 -2.717 -7.784 1.00 95.50 188 ASN A N 1
ATOM 1556 C CA . ASN A 1 188 ? -2.564 -2.001 -9.053 1.00 95.50 188 ASN A CA 1
ATOM 1557 C C . ASN A 1 188 ? -2.879 -2.925 -10.236 1.00 95.50 188 ASN A C 1
ATOM 1559 O O . ASN A 1 188 ? -3.701 -2.575 -11.084 1.00 95.50 188 ASN A O 1
ATOM 1563 N N . TYR A 1 189 ? -2.237 -4.093 -10.287 1.00 93.31 189 TYR A N 1
ATOM 1564 C CA . TYR A 1 189 ? -2.354 -5.018 -11.412 1.00 93.31 189 TYR A CA 1
ATOM 1565 C C . TYR A 1 189 ? -3.408 -6.113 -11.208 1.00 93.31 189 TYR A C 1
ATOM 1567 O O . TYR A 1 189 ? -3.940 -6.610 -12.200 1.00 93.31 189 TYR A O 1
ATOM 1575 N N . PHE A 1 190 ? -3.732 -6.490 -9.963 1.00 92.19 190 PHE A N 1
ATOM 1576 C CA . PHE A 1 190 ? -4.509 -7.710 -9.702 1.00 92.19 190 PHE A CA 1
ATOM 1577 C C . PHE A 1 190 ? -5.713 -7.552 -8.771 1.00 92.19 190 PHE A C 1
ATOM 1579 O O . PHE A 1 190 ? -6.478 -8.508 -8.634 1.00 92.19 190 PHE A O 1
ATOM 1586 N N . PHE A 1 191 ? -5.929 -6.394 -8.137 1.00 91.94 191 PHE A N 1
ATOM 1587 C CA . PHE A 1 191 ? -7.113 -6.203 -7.298 1.00 91.94 191 PHE A CA 1
ATOM 1588 C C . PHE A 1 191 ? -8.341 -5.835 -8.150 1.00 91.94 191 PHE A C 1
ATOM 1590 O O . PHE A 1 191 ? -8.347 -4.787 -8.800 1.00 91.94 191 PHE A O 1
ATOM 1597 N N . PRO A 1 192 ? -9.410 -6.656 -8.148 1.00 89.38 192 PRO A N 1
ATOM 1598 C CA . PRO A 1 192 ? -10.536 -6.483 -9.067 1.00 89.38 192 PRO A CA 1
ATOM 1599 C C . PRO A 1 192 ? -11.449 -5.298 -8.726 1.00 89.38 192 PRO A C 1
ATOM 1601 O O . PRO A 1 192 ? -12.251 -4.902 -9.567 1.00 89.38 192 PRO A O 1
ATOM 1604 N N . TYR A 1 193 ? -11.340 -4.730 -7.521 1.00 91.19 193 TYR A N 1
ATOM 1605 C CA . TYR A 1 193 ? -12.195 -3.635 -7.045 1.00 91.19 193 TYR A CA 1
ATOM 1606 C C . TYR A 1 193 ? -11.448 -2.307 -6.897 1.00 91.19 193 TYR A C 1
ATOM 1608 O O . TYR A 1 193 ? -11.952 -1.390 -6.263 1.00 91.19 193 TYR A O 1
ATOM 1616 N N . ARG A 1 194 ? -10.259 -2.181 -7.499 1.00 92.31 194 ARG A N 1
ATOM 1617 C CA . ARG A 1 194 ? -9.404 -0.988 -7.391 1.00 92.31 194 ARG A CA 1
ATOM 1618 C C . ARG A 1 194 ? -10.126 0.316 -7.755 1.00 92.31 194 ARG A C 1
ATOM 1620 O O . ARG A 1 194 ? -9.884 1.339 -7.129 1.00 92.31 194 ARG A O 1
ATOM 1627 N N . ASP A 1 195 ? -11.016 0.279 -8.745 1.00 90.62 195 ASP A N 1
ATOM 1628 C CA . ASP A 1 195 ? -11.758 1.462 -9.208 1.00 90.62 195 ASP A CA 1
ATOM 1629 C C . ASP A 1 195 ? -12.970 1.805 -8.307 1.00 90.62 195 ASP A C 1
ATOM 1631 O O . ASP A 1 195 ? -13.662 2.787 -8.561 1.00 90.62 195 ASP A O 1
ATOM 1635 N N . LEU A 1 196 ? -13.238 0.998 -7.269 1.00 92.25 196 LEU A N 1
ATOM 1636 C CA . LEU A 1 196 ? -14.271 1.237 -6.252 1.00 92.25 196 LEU A CA 1
ATOM 1637 C C . LEU A 1 196 ? -13.705 1.805 -4.941 1.00 92.25 196 LEU A C 1
ATOM 1639 O O . LEU A 1 196 ? -14.491 2.127 -4.054 1.00 92.25 196 LEU A O 1
ATOM 1643 N N . CYS A 1 197 ? -12.379 1.899 -4.799 1.00 93.00 197 CYS A N 1
ATOM 1644 C CA . CYS A 1 197 ? -11.751 2.489 -3.617 1.00 93.00 197 CYS A CA 1
ATOM 1645 C C . CYS A 1 197 ? -12.036 3.997 -3.534 1.00 93.00 197 CYS A C 1
ATOM 1647 O O . CYS A 1 197 ? -12.122 4.674 -4.561 1.00 93.00 197 CYS A O 1
ATOM 1649 N N . ASP A 1 198 ? -12.081 4.544 -2.316 1.00 93.75 198 ASP A N 1
ATOM 1650 C CA . ASP A 1 198 ? -12.329 5.972 -2.075 1.00 93.75 198 ASP A CA 1
ATOM 1651 C C . ASP A 1 198 ? -11.185 6.841 -2.630 1.00 93.75 198 ASP A C 1
ATOM 1653 O O . ASP A 1 198 ? -11.396 7.954 -3.113 1.00 93.75 198 ASP A O 1
ATOM 1657 N N . THR A 1 199 ? -9.948 6.336 -2.551 1.00 93.62 199 THR A N 1
ATOM 1658 C CA . THR A 1 199 ? -8.751 7.002 -3.085 1.00 93.62 199 THR A CA 1
ATOM 1659 C C . THR A 1 199 ? -8.389 6.413 -4.442 1.00 93.62 199 THR A C 1
ATOM 1661 O O . THR A 1 199 ? -8.236 5.196 -4.573 1.00 93.62 199 THR A O 1
ATOM 1664 N N . LYS A 1 200 ? -8.155 7.267 -5.447 1.00 93.12 200 LYS A N 1
ATOM 1665 C CA . LYS A 1 200 ? -7.638 6.806 -6.738 1.00 93.12 200 LYS A CA 1
ATOM 1666 C C . LYS A 1 200 ? -6.311 6.084 -6.512 1.00 93.12 200 LYS A C 1
ATOM 1668 O O . LYS A 1 200 ? -5.371 6.661 -5.972 1.00 93.12 200 LYS A O 1
ATOM 1673 N N . TRP A 1 201 ? -6.201 4.837 -6.966 1.00 94.88 201 TRP A N 1
ATOM 1674 C CA . TRP A 1 201 ? -5.056 3.995 -6.603 1.00 94.88 201 TRP A CA 1
ATOM 1675 C C . TRP A 1 201 ? -3.688 4.590 -6.979 1.00 94.88 201 TRP A C 1
ATOM 16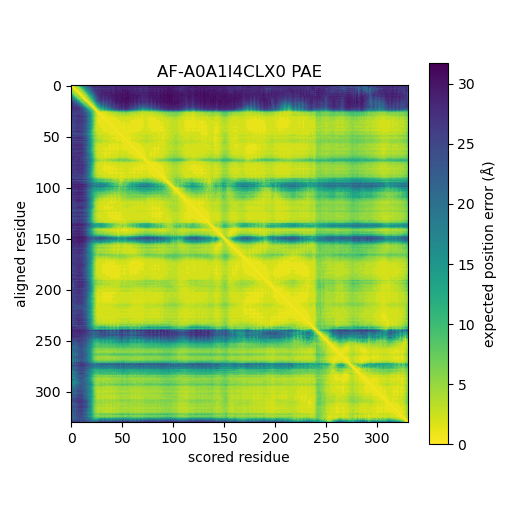77 O O . TRP A 1 201 ? -2.719 4.449 -6.231 1.00 94.88 201 TRP A O 1
ATOM 1687 N N . SER A 1 202 ? -3.612 5.336 -8.088 1.00 92.75 202 SER A N 1
ATOM 1688 C CA . SER A 1 202 ? -2.405 6.064 -8.502 1.00 92.75 202 SER A CA 1
ATOM 1689 C C . SER A 1 202 ? -1.902 7.096 -7.481 1.00 92.75 202 SER A C 1
ATOM 1691 O O . SER A 1 202 ? -0.727 7.450 -7.507 1.00 92.75 202 SER A O 1
ATOM 1693 N N . GLU A 1 203 ? -2.775 7.599 -6.607 1.00 94.69 203 GLU A N 1
ATOM 1694 C CA . GLU A 1 203 ? -2.466 8.599 -5.575 1.00 94.69 203 GLU A CA 1
ATOM 1695 C C . GLU A 1 203 ? -2.017 7.955 -4.255 1.00 94.69 203 GLU A C 1
ATOM 1697 O O . GLU A 1 203 ? -1.331 8.592 -3.459 1.00 94.69 203 GLU A O 1
ATOM 1702 N N . VAL A 1 204 ? -2.310 6.666 -4.048 1.00 97.25 204 VAL A N 1
ATOM 1703 C CA . VAL A 1 204 ? -1.945 5.947 -2.817 1.00 97.25 204 VAL A CA 1
ATOM 1704 C C . VAL A 1 204 ? -0.428 5.828 -2.661 1.00 97.25 204 VAL A C 1
ATOM 1706 O O . VAL A 1 204 ? 0.085 5.971 -1.555 1.00 97.25 204 VAL A O 1
ATOM 1709 N N . LEU A 1 205 ? 0.314 5.595 -3.751 1.00 97.75 205 LEU A N 1
ATOM 1710 C CA . LEU A 1 205 ? 1.775 5.474 -3.694 1.00 97.75 205 LEU A CA 1
ATOM 1711 C C . LEU A 1 205 ? 2.466 6.757 -3.187 1.00 97.75 205 LEU A C 1
ATOM 1713 O O . LEU A 1 205 ? 3.206 6.656 -2.207 1.00 97.75 205 LEU A O 1
ATOM 1717 N N . PRO A 1 206 ? 2.256 7.948 -3.792 1.00 96.62 206 PRO A N 1
ATOM 1718 C CA . PRO A 1 206 ? 2.843 9.182 -3.270 1.00 96.62 206 PRO A CA 1
ATOM 1719 C C . PRO A 1 206 ? 2.348 9.531 -1.862 1.00 96.62 206 PRO A C 1
ATOM 1721 O O . PRO A 1 206 ? 3.140 10.025 -1.068 1.00 96.62 206 PRO A O 1
ATOM 1724 N N . GLU A 1 207 ? 1.086 9.242 -1.520 1.00 96.44 207 GLU A N 1
ATOM 1725 C CA . GLU A 1 207 ? 0.562 9.495 -0.170 1.00 96.44 207 GLU A CA 1
ATOM 1726 C C . GLU A 1 207 ? 1.251 8.630 0.898 1.00 96.44 207 GLU A C 1
ATOM 1728 O O . GLU A 1 207 ? 1.563 9.115 1.984 1.00 96.44 207 GLU A O 1
ATOM 1733 N N . MET A 1 208 ? 1.507 7.353 0.599 1.00 98.00 208 MET A N 1
ATOM 1734 C CA . MET A 1 208 ? 2.071 6.405 1.564 1.00 98.00 208 MET A CA 1
ATOM 1735 C C . MET A 1 208 ? 3.600 6.422 1.626 1.00 98.00 208 MET A C 1
ATOM 1737 O O . MET A 1 208 ? 4.169 5.966 2.615 1.00 98.00 208 MET A O 1
ATOM 1741 N N . LEU A 1 209 ? 4.287 6.955 0.615 1.00 97.94 209 LEU A N 1
ATOM 1742 C CA . LEU A 1 209 ? 5.751 7.013 0.587 1.00 97.94 209 LEU A CA 1
ATOM 1743 C C . LEU A 1 209 ? 6.364 7.673 1.838 1.00 97.94 209 LEU A C 1
ATOM 1745 O O . LEU A 1 209 ? 7.233 7.047 2.449 1.00 97.94 209 LEU A O 1
ATOM 1749 N N . PRO A 1 210 ? 5.923 8.870 2.276 1.00 97.19 210 PRO A N 1
ATOM 1750 C CA . PRO A 1 210 ? 6.434 9.485 3.500 1.00 97.19 210 PRO A CA 1
ATOM 1751 C C . PRO A 1 210 ? 6.228 8.616 4.747 1.00 97.19 210 PRO A C 1
ATOM 1753 O O . PRO A 1 210 ? 7.143 8.498 5.554 1.00 97.19 210 PRO A O 1
ATOM 1756 N N . GLU A 1 211 ? 5.080 7.946 4.885 1.00 96.00 211 GLU A N 1
ATOM 1757 C CA . GLU A 1 211 ? 4.784 7.073 6.036 1.00 96.00 211 GLU A CA 1
ATOM 1758 C C . GLU A 1 211 ? 5.806 5.929 6.146 1.00 96.00 211 GLU A C 1
ATOM 1760 O O . GLU A 1 211 ? 6.302 5.609 7.226 1.00 96.00 211 GLU A O 1
ATOM 1765 N N . PHE A 1 212 ? 6.178 5.338 5.007 1.00 97.62 212 PHE A N 1
ATOM 1766 C CA . PHE A 1 212 ? 7.143 4.241 4.956 1.00 97.62 212 PHE A CA 1
ATOM 1767 C C . PHE A 1 212 ? 8.589 4.702 5.075 1.00 97.62 212 PHE A C 1
ATOM 1769 O O . PHE A 1 212 ? 9.375 4.010 5.716 1.00 97.62 212 PHE A O 1
ATOM 1776 N N . VAL A 1 213 ? 8.958 5.831 4.466 1.00 97.38 213 VAL A N 1
ATOM 1777 C CA . VAL A 1 213 ? 10.333 6.354 4.517 1.00 97.38 213 VAL A CA 1
ATOM 1778 C C . VAL A 1 213 ? 10.667 6.866 5.914 1.00 97.38 213 VAL A C 1
ATOM 1780 O O . VAL A 1 213 ? 11.774 6.659 6.410 1.00 97.38 213 VAL A O 1
ATOM 1783 N N . CYS A 1 214 ? 9.701 7.510 6.556 1.00 96.00 214 CYS A N 1
ATOM 1784 C CA . CYS A 1 214 ? 9.937 8.294 7.756 1.00 96.00 214 CYS A CA 1
ATOM 1785 C C . CYS A 1 214 ? 9.602 7.585 9.056 1.00 96.00 214 CYS A C 1
ATOM 1787 O O . CYS A 1 214 ? 9.859 8.153 10.114 1.00 96.00 214 CYS A O 1
ATOM 1789 N N . ALA A 1 215 ? 9.063 6.366 8.985 1.00 94.81 215 ALA A N 1
ATOM 1790 C CA . ALA A 1 215 ? 8.944 5.522 10.159 1.00 94.81 215 ALA A CA 1
ATOM 1791 C C . ALA A 1 215 ? 10.327 5.328 10.809 1.00 94.81 215 ALA A C 1
ATOM 1793 O O . ALA A 1 215 ? 11.288 4.922 10.152 1.00 94.81 215 ALA A O 1
ATOM 1794 N N . GLU A 1 216 ? 10.434 5.626 12.097 1.00 94.06 216 GLU A N 1
ATOM 1795 C CA . GLU A 1 216 ? 11.688 5.531 12.862 1.00 94.06 216 GLU A CA 1
ATOM 1796 C C . GLU A 1 216 ? 11.756 4.269 13.727 1.00 94.06 216 GLU A C 1
ATOM 1798 O O . GLU A 1 216 ? 12.780 3.982 14.343 1.00 94.06 216 GLU A O 1
ATOM 1803 N N . ASN A 1 217 ? 10.662 3.513 13.791 1.00 90.56 217 ASN A N 1
ATOM 1804 C CA . ASN A 1 217 ? 10.528 2.335 14.636 1.00 90.56 217 ASN A CA 1
ATOM 1805 C C . ASN A 1 217 ? 9.469 1.358 14.092 1.00 90.56 217 ASN A C 1
ATOM 1807 O O . ASN A 1 217 ? 8.686 1.679 13.193 1.00 90.56 217 ASN A O 1
ATOM 1811 N N . GLN A 1 218 ? 9.429 0.159 14.684 1.00 88.50 218 GLN A N 1
ATOM 1812 C CA . GLN A 1 218 ? 8.494 -0.919 14.336 1.00 88.50 218 GLN A CA 1
ATOM 1813 C C . GLN A 1 218 ? 7.024 -0.478 14.377 1.00 88.50 218 GLN A C 1
ATOM 1815 O O . GLN A 1 218 ? 6.237 -0.846 13.501 1.00 88.50 218 GLN A O 1
ATOM 1820 N N . LYS A 1 219 ? 6.653 0.325 15.381 1.00 86.00 219 LYS A N 1
ATOM 1821 C CA . LYS A 1 219 ? 5.283 0.805 15.572 1.00 86.00 219 LYS A CA 1
ATOM 1822 C C . LYS A 1 219 ? 4.847 1.692 14.406 1.00 86.00 219 LYS A C 1
ATOM 1824 O O . LYS A 1 219 ? 3.832 1.412 13.775 1.00 86.00 219 LYS A O 1
ATOM 1829 N N . GL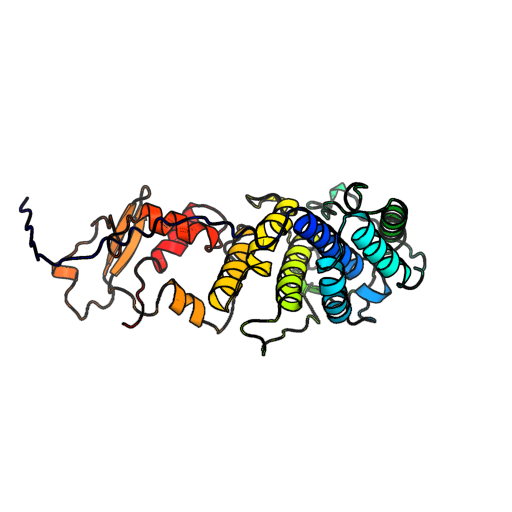U A 1 220 ? 5.632 2.717 14.082 1.00 90.75 220 GLU A N 1
ATOM 1830 C CA . GLU A 1 220 ? 5.354 3.627 12.962 1.00 90.75 220 GLU A CA 1
ATOM 1831 C C . GLU A 1 220 ? 5.304 2.889 11.620 1.00 90.75 220 GLU A C 1
ATOM 1833 O O . GLU A 1 220 ? 4.380 3.102 10.838 1.00 90.75 220 GLU A O 1
ATOM 1838 N N . TYR A 1 221 ? 6.235 1.960 11.376 1.00 92.31 221 TYR A N 1
ATOM 1839 C CA . TYR A 1 221 ? 6.230 1.157 10.151 1.00 92.31 221 TYR A CA 1
ATOM 1840 C C . TYR A 1 221 ? 4.969 0.301 10.035 1.00 92.31 221 TYR A C 1
ATOM 1842 O O . TYR A 1 221 ? 4.353 0.228 8.973 1.00 92.31 221 TYR A O 1
ATOM 1850 N N . THR A 1 222 ? 4.531 -0.315 11.132 1.00 88.12 222 THR A N 1
ATOM 1851 C CA . THR A 1 222 ? 3.333 -1.149 11.065 1.00 88.12 222 THR A CA 1
ATOM 1852 C C . THR A 1 222 ? 2.059 -0.314 10.941 1.00 88.12 222 THR A C 1
ATOM 1854 O O . THR A 1 222 ? 1.146 -0.714 10.218 1.00 88.12 222 THR A O 1
ATOM 1857 N N . LEU A 1 223 ? 1.994 0.869 11.563 1.00 88.38 223 LEU A N 1
ATOM 1858 C CA . LEU A 1 223 ? 0.912 1.828 11.318 1.00 88.38 223 LEU A CA 1
ATOM 1859 C C . LEU A 1 223 ? 0.862 2.247 9.841 1.00 88.38 223 LEU A C 1
ATOM 1861 O O . LEU A 1 223 ? -0.228 2.296 9.269 1.00 88.38 223 LEU A O 1
ATOM 1865 N N . ALA A 1 224 ? 2.016 2.452 9.195 1.00 93.69 224 ALA A N 1
ATOM 1866 C CA . ALA A 1 224 ? 2.088 2.708 7.757 1.00 93.69 224 ALA A CA 1
ATOM 1867 C C . ALA A 1 224 ? 1.542 1.523 6.934 1.00 93.69 224 ALA A C 1
ATOM 1869 O O . ALA A 1 224 ? 0.730 1.726 6.030 1.00 93.69 224 ALA A O 1
ATOM 1870 N N . CYS A 1 225 ? 1.892 0.280 7.283 1.00 92.38 225 CYS A N 1
ATOM 1871 C CA . CYS A 1 225 ? 1.345 -0.923 6.642 1.00 92.38 225 CYS A CA 1
ATOM 1872 C C . CYS A 1 225 ? -0.176 -1.066 6.833 1.00 92.38 225 CYS A C 1
ATOM 1874 O O . CYS A 1 225 ? -0.889 -1.414 5.890 1.00 92.38 225 CYS A O 1
ATOM 1876 N N . LEU A 1 226 ? -0.695 -0.782 8.033 1.00 89.56 226 LEU A N 1
ATOM 1877 C CA . LEU A 1 226 ? -2.134 -0.810 8.317 1.00 89.56 226 LEU A CA 1
ATOM 1878 C C . LEU A 1 226 ? -2.878 0.257 7.518 1.00 89.56 226 LEU A C 1
ATOM 1880 O O . LEU A 1 226 ? -3.905 -0.042 6.910 1.00 89.56 226 LEU A O 1
ATOM 1884 N N . LYS A 1 227 ? -2.331 1.476 7.475 1.00 92.50 227 LYS A N 1
ATOM 1885 C CA . LYS A 1 227 ? -2.886 2.582 6.697 1.00 92.50 227 LYS A CA 1
ATOM 1886 C C . LYS A 1 227 ? -2.910 2.251 5.206 1.00 92.50 227 LYS A C 1
ATOM 1888 O O . LYS A 1 227 ? -3.949 2.409 4.574 1.00 92.50 227 LYS A O 1
ATOM 1893 N N . LEU A 1 228 ? -1.824 1.693 4.663 1.00 95.81 228 LEU A N 1
ATOM 1894 C CA . LEU A 1 228 ? -1.778 1.205 3.280 1.00 95.81 228 LEU A CA 1
ATOM 1895 C C . LEU A 1 228 ? -2.844 0.132 3.024 1.00 95.81 228 LEU A C 1
ATOM 1897 O O . LEU A 1 228 ? -3.553 0.193 2.025 1.00 95.81 228 LEU A O 1
ATOM 1901 N N . SER A 1 229 ? -2.992 -0.832 3.934 1.00 92.88 229 SER A N 1
ATOM 1902 C CA . SER A 1 229 ? -3.991 -1.887 3.774 1.00 92.88 229 SER A CA 1
ATOM 1903 C C . SER A 1 229 ? -5.431 -1.396 3.933 1.00 92.88 229 SER A C 1
ATOM 1905 O O . SER A 1 229 ? -6.333 -2.060 3.433 1.00 92.88 229 SER A O 1
ATOM 1907 N N . ALA A 1 230 ? -5.682 -0.292 4.633 1.00 92.69 230 ALA A N 1
ATOM 1908 C CA . ALA A 1 230 ? -7.018 0.289 4.737 1.00 92.69 230 ALA A CA 1
ATOM 1909 C C . ALA A 1 230 ? -7.431 1.029 3.451 1.00 92.69 230 ALA A C 1
ATOM 1911 O O . ALA A 1 230 ? -8.623 1.131 3.178 1.00 92.69 230 ALA A O 1
ATOM 1912 N N . LYS A 1 231 ? -6.466 1.475 2.628 1.00 95.69 231 LYS A N 1
ATOM 1913 C CA . LYS A 1 231 ? -6.701 2.219 1.373 1.00 95.69 231 LYS A CA 1
ATOM 1914 C C . LYS A 1 231 ? -7.382 1.419 0.258 1.00 95.69 231 LYS A C 1
ATOM 1916 O O . LYS A 1 231 ? -7.754 2.015 -0.746 1.00 95.69 231 LYS A O 1
ATOM 1921 N N . ILE A 1 232 ? -7.519 0.097 0.393 1.00 95.00 232 ILE A N 1
ATOM 1922 C CA . ILE A 1 232 ? -8.248 -0.723 -0.593 1.00 95.00 232 ILE A CA 1
ATOM 1923 C C . ILE A 1 232 ? -9.765 -0.750 -0.356 1.00 95.00 232 ILE A C 1
ATOM 1925 O O . ILE A 1 232 ? -10.464 -1.391 -1.131 1.00 95.00 232 ILE A O 1
ATOM 1929 N N . ASP A 1 233 ? -10.249 -0.140 0.736 1.00 94.50 233 ASP A N 1
ATOM 1930 C CA . ASP A 1 233 ? -11.667 -0.090 1.123 1.00 94.50 233 ASP A CA 1
ATOM 1931 C C . ASP A 1 233 ? -12.380 -1.453 0.981 1.00 94.50 233 ASP A C 1
ATOM 1933 O O . ASP A 1 233 ? -13.453 -1.603 0.400 1.00 94.50 233 ASP A O 1
ATOM 1937 N N . ASP A 1 234 ? -11.758 -2.496 1.539 1.00 93.19 234 ASP A N 1
ATOM 1938 C CA . ASP A 1 234 ? -12.282 -3.862 1.540 1.00 93.19 234 ASP A CA 1
ATOM 1939 C C . ASP A 1 234 ? -12.370 -4.384 2.977 1.00 93.19 234 ASP A C 1
ATOM 1941 O O . ASP A 1 234 ? -11.397 -4.351 3.731 1.00 93.19 234 ASP A O 1
ATOM 1945 N N . SER A 1 235 ? -13.532 -4.909 3.371 1.00 89.88 235 SER A N 1
ATOM 1946 C CA . SER A 1 235 ? -13.722 -5.569 4.670 1.00 89.88 235 SER A CA 1
ATOM 1947 C C . SER A 1 235 ? -12.911 -6.857 4.860 1.00 89.88 235 SER A C 1
ATOM 1949 O O . SER A 1 235 ? -12.796 -7.330 5.991 1.00 89.88 235 SER A O 1
ATOM 1951 N N . HIS A 1 236 ? -12.353 -7.427 3.793 1.00 87.44 236 HIS A N 1
ATOM 1952 C CA . HIS A 1 236 ? -11.380 -8.522 3.836 1.00 87.44 236 HIS A CA 1
ATOM 1953 C C . HIS A 1 236 ? -9.932 -8.026 3.823 1.00 87.44 236 HIS A C 1
ATOM 1955 O O . HIS A 1 236 ? -9.021 -8.832 4.032 1.00 87.44 236 HIS A O 1
ATOM 1961 N N . GLY A 1 237 ? -9.729 -6.726 3.592 1.00 83.19 237 GLY A N 1
ATOM 1962 C CA . GLY A 1 237 ? -8.448 -6.061 3.728 1.00 83.19 237 GLY A CA 1
ATOM 1963 C C . GLY A 1 237 ? -7.960 -6.070 5.171 1.00 83.19 237 GLY A C 1
ATOM 1964 O O . GLY A 1 237 ? -8.731 -6.170 6.126 1.00 83.19 237 GLY A O 1
ATOM 1965 N N . GLY A 1 238 ? -6.649 -5.980 5.329 1.00 79.56 238 GLY A N 1
ATOM 1966 C CA . GLY A 1 238 ? -5.977 -5.964 6.616 1.00 79.56 238 GLY A CA 1
ATOM 1967 C C . GLY A 1 238 ? -4.771 -6.890 6.632 1.00 79.56 238 GLY A C 1
ATOM 1968 O O . GLY A 1 238 ? -4.607 -7.778 5.794 1.00 79.56 238 GLY A O 1
ATOM 1969 N N . ILE A 1 239 ? -3.929 -6.702 7.638 1.00 77.31 239 ILE A N 1
ATOM 1970 C CA . ILE A 1 239 ? -2.782 -7.569 7.883 1.00 77.31 239 ILE A CA 1
ATOM 1971 C C . ILE A 1 239 ? -3.287 -8.795 8.655 1.00 77.31 239 ILE A C 1
ATOM 1973 O O . ILE A 1 239 ? -3.726 -8.688 9.802 1.00 77.31 239 ILE A O 1
ATOM 1977 N N . ARG A 1 240 ? -3.285 -9.967 8.006 1.00 64.69 240 ARG A N 1
ATOM 1978 C CA . ARG A 1 240 ? -3.680 -11.253 8.605 1.00 64.69 240 ARG A CA 1
ATOM 1979 C C . ARG A 1 240 ? -2.443 -12.067 9.006 1.00 64.69 240 ARG A C 1
ATOM 1981 O O . ARG A 1 240 ? -1.906 -12.722 8.125 1.00 64.69 240 ARG A O 1
ATOM 1988 N N . HIS A 1 241 ? -2.060 -12.106 10.290 1.00 52.12 241 HIS A N 1
ATOM 1989 C CA . HIS A 1 241 ? -1.507 -13.272 11.034 1.00 52.12 241 HIS A CA 1
ATOM 1990 C C . HIS A 1 241 ? -0.846 -12.866 12.364 1.00 52.12 241 HIS A C 1
ATOM 1992 O O . HIS A 1 241 ? -0.454 -11.718 12.506 1.00 52.12 241 HIS A O 1
ATOM 1998 N N . ASN A 1 242 ? -0.757 -13.850 13.281 1.00 44.41 242 ASN A N 1
ATOM 1999 C CA . ASN A 1 242 ? 0.022 -14.078 14.524 1.00 44.41 242 ASN A CA 1
ATOM 2000 C C . ASN A 1 242 ? 0.685 -12.933 15.307 1.00 44.41 242 ASN A C 1
ATOM 2002 O O . ASN A 1 242 ? 0.784 -13.049 16.532 1.00 44.41 242 ASN A O 1
ATOM 2006 N N . ASP A 1 243 ? 1.107 -11.848 14.669 1.00 51.38 243 ASP A N 1
ATOM 2007 C CA . ASP A 1 243 ? 1.573 -10.670 15.374 1.00 51.38 243 ASP A CA 1
ATOM 2008 C C . ASP A 1 243 ? 0.383 -9.830 15.851 1.00 51.38 243 ASP A C 1
ATOM 2010 O O . ASP A 1 243 ? -0.105 -8.887 15.228 1.00 51.38 243 ASP A O 1
ATOM 2014 N N . THR A 1 244 ? -0.124 -10.229 17.007 1.00 53.62 244 THR A N 1
ATOM 2015 C CA . THR A 1 244 ? -1.122 -9.459 17.744 1.00 53.62 244 THR A CA 1
ATOM 2016 C C . THR A 1 244 ? -0.489 -8.279 18.484 1.00 53.62 244 THR A C 1
ATOM 2018 O O . THR A 1 244 ? -1.225 -7.476 19.052 1.00 53.62 244 THR A O 1
ATOM 2021 N N . THR A 1 245 ? 0.844 -8.129 18.459 1.00 52.41 245 THR A N 1
ATOM 2022 C CA . THR A 1 245 ? 1.579 -7.067 19.160 1.00 52.41 245 THR A CA 1
ATOM 2023 C C . THR A 1 245 ? 1.042 -5.706 18.777 1.00 52.41 245 THR A C 1
ATOM 2025 O O . THR A 1 245 ? 0.754 -4.948 19.686 1.00 52.41 245 THR A O 1
ATOM 2028 N N . LEU A 1 246 ? 0.719 -5.429 17.508 1.00 54.53 246 LEU A N 1
ATOM 2029 C CA . LEU A 1 246 ? 0.121 -4.135 17.159 1.00 54.53 246 LEU A CA 1
ATOM 2030 C C . LEU A 1 246 ? -1.348 -3.966 17.535 1.00 54.53 246 LEU A C 1
ATOM 2032 O O . LEU A 1 246 ? -1.761 -2.878 17.931 1.00 54.53 246 LEU A O 1
ATOM 2036 N N . PHE A 1 247 ? -2.146 -5.035 17.478 1.00 58.53 247 PHE A N 1
ATOM 2037 C CA . PHE A 1 247 ? -3.492 -4.993 18.050 1.00 58.53 247 PHE A CA 1
ATOM 2038 C C . PHE A 1 247 ? -3.421 -4.636 19.543 1.00 58.53 247 PHE A C 1
ATOM 2040 O O . PHE A 1 247 ? -4.217 -3.851 20.043 1.00 58.53 247 PHE A O 1
ATOM 2047 N N . TYR A 1 248 ? -2.400 -5.129 20.234 1.00 60.25 248 TYR A N 1
ATOM 2048 C CA . TYR A 1 248 ? -2.177 -4.894 21.652 1.00 60.25 248 TYR A CA 1
ATOM 2049 C C . TYR A 1 248 ? -1.434 -3.588 21.969 1.00 60.25 248 TYR A C 1
ATOM 2051 O O . TYR A 1 248 ? -1.652 -3.010 23.032 1.00 60.25 248 TYR A O 1
ATOM 2059 N N . GLU A 1 249 ? -0.584 -3.102 21.071 1.00 63.50 249 GLU A N 1
ATOM 2060 C CA . GLU A 1 249 ? 0.149 -1.844 21.201 1.00 63.50 249 GLU A CA 1
ATOM 2061 C C . GLU A 1 249 ? -0.688 -0.642 20.786 1.00 63.50 249 GLU A C 1
ATOM 2063 O O . GLU A 1 249 ? -0.418 0.449 21.272 1.00 63.50 249 GLU A O 1
ATOM 2068 N N . GLU A 1 250 ? -1.717 -0.798 19.958 1.00 67.19 250 GLU A N 1
ATOM 2069 C CA . GLU A 1 250 ? -2.648 0.295 19.663 1.00 67.19 250 GLU A CA 1
ATOM 2070 C C . GLU A 1 250 ? -3.916 0.191 20.504 1.00 67.19 250 GLU A C 1
ATOM 2072 O O . GLU A 1 250 ? -4.233 1.111 21.255 1.00 67.19 250 GLU A O 1
ATOM 2077 N N . TYR A 1 251 ? -4.608 -0.950 20.442 1.00 69.94 251 TYR A N 1
ATOM 2078 C CA . TYR A 1 251 ? -5.902 -1.127 21.105 1.00 69.94 251 TYR A CA 1
ATOM 2079 C C . TYR A 1 251 ? -5.767 -1.709 22.513 1.00 69.94 251 TYR A C 1
ATOM 2081 O O . TYR A 1 251 ? -6.580 -1.414 23.374 1.00 69.94 251 TYR A O 1
ATOM 2089 N N . GLY A 1 252 ? -4.732 -2.497 22.802 1.00 75.50 252 GLY A N 1
ATOM 2090 C CA . GLY A 1 252 ? -4.609 -3.185 24.089 1.00 75.50 252 GLY A CA 1
ATOM 2091 C C . GLY A 1 252 ? -5.205 -4.594 24.089 1.00 75.50 252 GLY A C 1
ATOM 2092 O O . GLY A 1 252 ? -5.771 -5.060 23.108 1.00 75.50 252 GLY A O 1
ATOM 2093 N N . ARG A 1 253 ? -5.018 -5.321 25.197 1.00 80.81 253 ARG A N 1
ATOM 2094 C CA . ARG A 1 253 ? -5.473 -6.722 25.363 1.00 80.81 253 ARG A CA 1
ATOM 2095 C C . ARG A 1 253 ? -6.741 -6.846 26.195 1.00 80.81 253 ARG A C 1
ATOM 2097 O O . ARG A 1 253 ? -7.415 -7.872 26.143 1.00 80.81 253 ARG A O 1
ATOM 2104 N N . ARG A 1 254 ? -7.021 -5.851 27.035 1.00 84.75 254 ARG A N 1
ATOM 2105 C CA . ARG A 1 254 ? -8.074 -5.926 28.046 1.00 84.75 254 ARG A CA 1
ATOM 2106 C C . ARG A 1 254 ? -9.354 -5.356 27.477 1.00 84.75 254 ARG A C 1
ATOM 2108 O O . ARG A 1 254 ? -9.358 -4.226 27.004 1.00 84.75 254 ARG A O 1
ATOM 2115 N N . LYS A 1 255 ? -10.424 -6.135 27.551 1.00 86.62 255 LYS A N 1
ATOM 2116 C CA . LYS A 1 255 ? -11.770 -5.694 27.200 1.00 86.62 255 LYS A CA 1
ATOM 2117 C C . LYS A 1 255 ? -12.510 -5.275 28.461 1.00 86.62 255 LYS A C 1
ATOM 2119 O O . LYS A 1 255 ? -12.314 -5.868 29.520 1.00 86.62 255 LYS A O 1
ATOM 2124 N N . VAL A 1 256 ? -13.358 -4.267 28.324 1.00 89.12 256 VAL A N 1
ATOM 2125 C CA . VAL A 1 256 ? -14.390 -3.968 29.318 1.00 89.12 256 VAL A CA 1
ATOM 2126 C C . VAL A 1 256 ? -15.466 -5.064 29.277 1.00 89.12 256 VAL A C 1
ATOM 2128 O O . VAL A 1 256 ? -15.655 -5.667 28.218 1.00 89.12 256 VAL A O 1
ATOM 2131 N N . PRO A 1 257 ? -16.170 -5.359 30.384 1.00 91.62 257 PRO A N 1
ATOM 2132 C CA . PRO A 1 257 ? -17.153 -6.444 30.431 1.00 91.62 257 PRO A CA 1
ATOM 2133 C C . PRO A 1 257 ? -18.521 -6.012 29.867 1.00 91.62 257 PRO A C 1
ATOM 2135 O O . PRO A 1 257 ? -19.575 -6.368 30.392 1.00 91.62 257 PRO A O 1
ATOM 2138 N N . PHE A 1 258 ? -18.511 -5.216 28.800 1.00 92.00 258 PHE A N 1
ATOM 2139 C CA . PHE A 1 258 ? -19.700 -4.797 28.071 1.00 92.00 258 PHE A CA 1
ATOM 2140 C C . PHE A 1 258 ? -19.374 -4.521 26.603 1.00 92.00 258 PHE A C 1
ATOM 2142 O O . PHE A 1 258 ? -18.248 -4.192 26.235 1.00 92.00 258 PHE A O 1
ATOM 2149 N N . GLU A 1 259 ? -20.389 -4.652 25.763 1.00 93.38 259 GLU A N 1
ATOM 2150 C CA . GLU A 1 259 ? -20.308 -4.485 24.320 1.00 93.38 259 GLU A CA 1
ATOM 2151 C C . GLU A 1 259 ? -20.911 -3.149 23.905 1.00 93.38 259 GLU A C 1
ATOM 2153 O O . GLU A 1 259 ? -21.918 -2.691 24.460 1.00 93.38 259 GLU A O 1
ATOM 2158 N N . THR A 1 260 ? -20.338 -2.548 22.864 1.00 95.56 260 THR A N 1
ATOM 2159 C CA . THR A 1 260 ? -20.806 -1.269 22.326 1.00 95.56 260 THR A CA 1
ATOM 2160 C C . THR A 1 260 ? -21.077 -1.333 20.833 1.00 95.56 260 THR A C 1
ATOM 2162 O O . THR A 1 260 ? -20.497 -2.141 20.106 1.00 95.56 260 THR A O 1
ATOM 2165 N N . LYS A 1 261 ? -21.977 -0.467 20.365 1.00 97.19 261 LYS A N 1
ATOM 2166 C CA . LYS A 1 261 ? -22.238 -0.240 18.940 1.00 97.19 261 LYS A CA 1
ATOM 2167 C C . LYS A 1 261 ? -22.398 1.248 18.676 1.00 97.19 261 LYS A C 1
ATOM 2169 O O . LYS A 1 261 ? -22.845 1.983 19.553 1.00 97.19 261 LYS A O 1
ATOM 2174 N N . PHE A 1 262 ? -22.084 1.670 17.456 1.00 97.94 262 PHE A N 1
ATOM 2175 C CA . PHE A 1 262 ? -22.488 2.990 16.990 1.00 97.94 262 PHE A CA 1
ATOM 2176 C C . PHE A 1 262 ? -23.958 2.964 16.558 1.00 97.94 262 PHE A C 1
ATOM 2178 O O . PHE A 1 262 ? -24.358 2.105 15.773 1.00 97.94 262 PHE A O 1
ATOM 2185 N N . VAL A 1 263 ? -24.753 3.897 17.079 1.00 96.31 263 VAL A N 1
ATOM 2186 C CA . VAL A 1 263 ? -26.135 4.168 16.659 1.00 96.31 263 VAL A CA 1
ATOM 2187 C C . VAL A 1 263 ? -26.255 5.675 16.493 1.00 96.31 263 VAL A C 1
ATOM 2189 O O . VAL A 1 263 ? -25.937 6.413 17.423 1.00 96.31 263 VAL A O 1
ATOM 2192 N N . GLU A 1 264 ? -26.648 6.138 15.304 1.00 93.81 264 GLU A N 1
ATOM 2193 C CA . GLU A 1 264 ? -26.676 7.574 14.970 1.00 93.81 264 GLU A CA 1
ATOM 2194 C C . GLU A 1 264 ? -25.349 8.285 15.322 1.00 93.81 264 GLU A C 1
ATOM 2196 O O . GLU A 1 264 ? -25.337 9.346 15.945 1.00 93.81 264 GLU A O 1
ATOM 2201 N N . ASN A 1 265 ? -24.215 7.660 14.971 1.00 93.12 265 ASN A N 1
ATOM 2202 C CA . ASN A 1 265 ? -22.847 8.122 15.263 1.00 93.12 265 ASN A CA 1
ATOM 2203 C C . ASN A 1 265 ? -22.477 8.245 16.752 1.00 93.12 265 ASN A C 1
ATOM 2205 O O . ASN A 1 265 ? -21.413 8.766 17.077 1.00 93.12 265 ASN A O 1
ATOM 2209 N N . LYS A 1 266 ? -23.295 7.722 17.670 1.00 97.50 266 LYS A N 1
ATOM 2210 C CA . LYS A 1 266 ? -23.003 7.697 19.110 1.00 97.50 266 LYS A CA 1
ATOM 2211 C C . LYS A 1 266 ? -22.577 6.304 19.540 1.00 97.50 266 LYS A C 1
ATOM 2213 O O . LYS A 1 266 ? -23.207 5.328 19.144 1.00 97.50 266 LYS A O 1
ATOM 2218 N N . LEU A 1 267 ? -21.535 6.207 20.363 1.00 98.06 267 LEU A N 1
ATOM 2219 C CA . LEU A 1 267 ? -21.083 4.938 20.931 1.00 98.06 267 LEU A CA 1
ATOM 2220 C C . LEU A 1 267 ? -21.980 4.556 22.115 1.00 98.06 267 LEU A C 1
ATOM 2222 O O . LEU A 1 267 ? -21.926 5.199 23.162 1.00 98.06 267 LEU A O 1
ATOM 2226 N N . ILE A 1 268 ? -22.811 3.529 21.939 1.00 98.06 268 ILE A N 1
ATOM 2227 C CA . ILE A 1 268 ? -23.837 3.115 22.904 1.00 98.06 268 ILE A CA 1
ATOM 2228 C C . ILE A 1 268 ? -23.484 1.763 23.524 1.00 98.06 268 ILE A C 1
ATOM 2230 O O . ILE A 1 268 ? -23.085 0.840 22.811 1.00 98.06 268 ILE A O 1
ATOM 2234 N N . VAL A 1 269 ? -23.684 1.625 24.838 1.00 97.06 269 VAL A N 1
ATOM 2235 C CA . VAL A 1 269 ? -23.630 0.341 25.556 1.00 97.06 269 VAL A CA 1
ATOM 2236 C C . VAL A 1 269 ? -24.830 -0.519 25.163 1.00 97.06 269 VAL A C 1
ATOM 2238 O O . VAL A 1 269 ? -25.978 -0.116 25.332 1.00 97.06 269 VAL A O 1
ATOM 2241 N N . THR A 1 270 ? -24.582 -1.721 24.643 1.00 96.00 270 THR A N 1
ATOM 2242 C CA . THR A 1 270 ? -25.639 -2.582 24.074 1.00 96.00 270 THR A CA 1
ATOM 2243 C C . THR A 1 270 ? -25.888 -3.870 24.845 1.00 96.00 270 THR A C 1
ATOM 2245 O O . THR A 1 270 ? -27.003 -4.385 24.812 1.00 96.00 270 THR A O 1
ATOM 2248 N N . SER A 1 271 ? -24.885 -4.391 25.548 1.00 93.88 271 SER A N 1
ATOM 2249 C CA . SER A 1 271 ? -25.022 -5.573 26.403 1.00 93.88 271 SER A CA 1
ATOM 2250 C C . SER A 1 271 ? -23.837 -5.693 27.353 1.00 93.88 271 SER A C 1
ATOM 2252 O O . SER A 1 271 ? -22.787 -5.115 27.095 1.00 93.88 271 SER A O 1
ATOM 2254 N N . PHE A 1 272 ? -23.973 -6.498 28.403 1.00 91.75 272 PHE A N 1
ATOM 2255 C CA . PHE A 1 272 ? -22.877 -6.864 29.302 1.00 91.75 272 PHE A CA 1
ATOM 2256 C C . PHE A 1 272 ? -22.342 -8.260 28.969 1.00 91.75 272 PHE A C 1
ATOM 2258 O O . PHE A 1 272 ? -23.074 -9.113 28.465 1.00 91.75 272 PHE A O 1
ATOM 2265 N N . SER A 1 273 ? -21.062 -8.494 29.244 1.00 82.81 273 SER A N 1
ATOM 2266 C CA . SER A 1 273 ? -20.378 -9.764 28.998 1.00 82.81 273 SER A CA 1
ATOM 2267 C C . SER A 1 273 ? -19.477 -10.114 30.180 1.00 82.81 273 SER A C 1
ATOM 2269 O O . SER A 1 273 ? -18.492 -9.416 30.412 1.00 82.81 273 SER A O 1
ATOM 2271 N N . ASN A 1 274 ? -19.766 -11.214 30.886 1.00 75.12 274 ASN A N 1
ATOM 2272 C CA . ASN A 1 274 ? -18.949 -11.722 32.000 1.00 75.12 274 ASN A CA 1
ATOM 2273 C C . ASN A 1 274 ? -18.482 -10.619 32.971 1.00 75.12 274 ASN A C 1
ATOM 2275 O O . ASN A 1 274 ? -17.286 -10.473 33.232 1.00 75.12 274 ASN A O 1
ATOM 2279 N N . ASP A 1 275 ? -19.426 -9.835 33.493 1.00 75.75 275 ASP A N 1
ATOM 2280 C CA . ASP A 1 275 ? -19.127 -8.777 34.454 1.00 75.75 275 ASP A CA 1
ATOM 2281 C C . ASP A 1 275 ? -18.784 -9.346 35.837 1.00 75.75 275 ASP A C 1
ATOM 2283 O O . ASP A 1 275 ? -19.625 -9.491 36.720 1.00 75.75 275 ASP A O 1
ATOM 2287 N N . SER A 1 276 ? -17.509 -9.680 36.030 1.00 77.50 276 SER A N 1
ATOM 2288 C CA . SER A 1 276 ? -16.994 -10.173 37.309 1.00 77.50 276 SER A CA 1
ATOM 2289 C C . SER A 1 276 ? -16.708 -9.064 38.327 1.00 77.50 276 SER A C 1
ATOM 2291 O O . SER A 1 276 ? -16.293 -9.370 39.443 1.00 77.50 276 SER A O 1
ATOM 2293 N N . VAL A 1 277 ? -16.849 -7.790 37.945 1.00 81.44 277 VAL A N 1
ATOM 2294 C CA . VAL A 1 277 ? -16.463 -6.622 38.760 1.00 81.44 277 VAL A CA 1
ATOM 2295 C C . VAL A 1 277 ? -17.652 -5.741 39.156 1.00 81.44 277 VAL A C 1
ATOM 2297 O O . VAL A 1 277 ? -17.492 -4.865 40.001 1.00 81.44 277 VAL A O 1
ATOM 2300 N N . GLY A 1 278 ? -18.846 -6.012 38.622 1.00 84.81 278 GLY A N 1
ATOM 2301 C CA . GLY A 1 278 ? -20.096 -5.341 38.977 1.00 84.81 278 GLY A CA 1
ATOM 2302 C C . GLY A 1 278 ? -20.295 -3.985 38.302 1.00 84.81 278 GLY A C 1
ATOM 2303 O O . GLY A 1 278 ? -21.017 -3.150 38.852 1.00 84.81 278 GLY A O 1
ATOM 2304 N N . ILE A 1 279 ? -19.672 -3.757 37.139 1.00 87.25 279 ILE A N 1
ATOM 2305 C CA . ILE A 1 279 ? -19.834 -2.522 36.363 1.00 87.25 279 ILE A CA 1
ATOM 2306 C C . ILE A 1 279 ? -21.290 -2.282 35.937 1.00 87.25 279 ILE A C 1
ATOM 2308 O O . ILE A 1 279 ? -21.690 -1.132 35.781 1.00 87.25 279 ILE A O 1
ATOM 2312 N N . GLU A 1 280 ? -22.111 -3.330 35.805 1.00 87.31 280 GLU A N 1
ATOM 2313 C CA . GLU A 1 280 ? -23.543 -3.231 35.475 1.00 87.31 280 GLU A CA 1
ATOM 2314 C C . GLU A 1 280 ? -24.365 -2.435 36.508 1.00 87.31 280 GLU A C 1
ATOM 2316 O O . GLU A 1 280 ? -25.511 -2.072 36.254 1.00 87.31 280 GLU A O 1
ATOM 2321 N N . LYS A 1 281 ? -23.790 -2.147 37.685 1.00 90.19 281 LYS A N 1
ATOM 2322 C CA . LYS A 1 281 ? -24.392 -1.276 38.707 1.00 90.19 281 LYS A CA 1
ATOM 2323 C C . LYS A 1 281 ? -24.063 0.205 38.507 1.00 90.19 281 LYS A C 1
ATOM 2325 O O . LYS A 1 281 ? -24.715 1.050 39.118 1.00 90.19 281 LYS A O 1
ATOM 2330 N N . GLU A 1 282 ? -23.046 0.514 37.706 1.00 91.75 282 GLU A N 1
ATOM 2331 C CA . GLU A 1 282 ? -22.545 1.872 37.464 1.00 91.75 282 GLU A CA 1
ATOM 2332 C C . GLU A 1 282 ? -22.945 2.416 36.089 1.00 91.75 282 GLU A C 1
ATOM 2334 O O . GLU A 1 282 ? -23.133 3.623 35.946 1.00 91.75 282 GLU A O 1
ATOM 2339 N N . ILE A 1 283 ? -23.099 1.535 35.097 1.00 93.38 283 ILE A N 1
ATOM 2340 C CA . ILE A 1 283 ? -23.521 1.868 33.730 1.00 93.38 283 ILE A CA 1
ATOM 2341 C C . ILE A 1 283 ? -24.719 1.005 33.319 1.00 93.38 283 ILE A C 1
ATOM 2343 O O . ILE A 1 283 ? -24.956 -0.057 33.888 1.00 93.38 283 ILE A O 1
ATOM 2347 N N . SER A 1 284 ? -25.478 1.438 32.318 1.00 95.00 284 SER A N 1
ATOM 2348 C CA . SER A 1 284 ? -26.690 0.774 31.827 1.00 95.00 284 SER A CA 1
ATOM 2349 C C . SER A 1 284 ? -26.671 0.563 30.312 1.00 95.00 284 SER A C 1
ATOM 2351 O O . SER A 1 284 ? -26.033 1.299 29.560 1.00 95.00 284 SER A O 1
ATOM 2353 N N . VAL A 1 285 ? -27.424 -0.435 29.836 1.00 96.19 285 VAL A N 1
ATOM 2354 C CA . VAL A 1 285 ? -27.722 -0.559 28.399 1.00 96.19 285 VAL A CA 1
ATOM 2355 C C . VAL A 1 285 ? -28.439 0.710 27.933 1.00 96.19 285 VAL A C 1
ATOM 2357 O O . VAL A 1 285 ? -29.413 1.136 28.550 1.00 96.19 285 VAL A O 1
ATOM 2360 N N . GLY A 1 286 ? -27.965 1.293 26.833 1.00 97.06 286 GLY A N 1
ATOM 2361 C CA . GLY A 1 286 ? -28.445 2.570 26.305 1.00 97.06 286 GLY A CA 1
ATOM 2362 C C . GLY A 1 286 ? -27.593 3.777 26.702 1.00 97.06 286 GLY A C 1
ATOM 2363 O O . GLY A 1 286 ? -27.772 4.842 26.110 1.00 97.06 286 GLY A O 1
ATOM 2364 N N . ASP A 1 287 ? -26.643 3.624 27.628 1.00 97.62 287 ASP A N 1
ATOM 2365 C CA . ASP A 1 287 ? -25.716 4.703 27.966 1.00 97.62 287 ASP A CA 1
ATOM 2366 C C . ASP A 1 287 ? -24.847 5.083 26.766 1.00 97.62 287 ASP A C 1
ATOM 2368 O O . ASP A 1 287 ? -24.357 4.228 26.020 1.00 97.62 287 ASP A O 1
ATOM 2372 N N . ILE A 1 288 ? -24.639 6.391 26.607 1.00 98.19 288 ILE A N 1
ATOM 2373 C CA . ILE A 1 288 ? -23.787 6.967 25.569 1.00 98.19 288 ILE A CA 1
ATOM 2374 C C . ILE A 1 288 ? -22.416 7.255 26.171 1.00 98.19 288 ILE A C 1
ATOM 2376 O O . ILE A 1 288 ? -22.284 8.047 27.104 1.00 98.19 288 ILE A O 1
ATOM 2380 N N . ILE A 1 289 ? -21.382 6.664 25.584 1.00 97.38 289 ILE A N 1
ATOM 2381 C CA . ILE A 1 289 ? -19.995 6.954 25.933 1.00 97.38 289 ILE A CA 1
ATOM 2382 C C . ILE A 1 289 ? -19.569 8.185 25.142 1.00 97.38 289 ILE A C 1
ATOM 2384 O O . ILE A 1 289 ? -19.464 8.144 23.919 1.00 97.38 289 ILE A O 1
ATOM 2388 N N . THR A 1 290 ? -19.330 9.293 25.841 1.00 97.56 290 THR A N 1
ATOM 2389 C CA . THR A 1 290 ? -18.943 10.567 25.215 1.00 97.56 290 THR A CA 1
ATOM 2390 C C . THR A 1 290 ? -17.432 10.777 25.166 1.00 97.56 290 THR A C 1
ATOM 2392 O O . THR A 1 290 ? -16.944 11.560 24.352 1.00 97.56 290 THR A O 1
ATOM 2395 N N . SER A 1 291 ? -16.671 10.107 26.037 1.00 96.31 291 SER A N 1
ATOM 2396 C CA . SER A 1 291 ? -15.211 10.211 26.070 1.00 96.31 291 SER A CA 1
ATOM 2397 C C . SER A 1 291 ? -14.527 8.944 26.585 1.00 96.31 291 SER A C 1
ATOM 2399 O O . SER A 1 291 ? -15.097 8.174 27.355 1.00 96.31 291 SER A O 1
ATOM 2401 N N . ILE A 1 292 ? -13.282 8.738 26.152 1.00 91.75 292 ILE A N 1
ATOM 2402 C CA . ILE A 1 292 ? -12.405 7.627 26.532 1.00 91.75 292 ILE A CA 1
ATOM 2403 C C . ILE A 1 292 ? -11.072 8.237 26.962 1.00 91.75 292 ILE A C 1
ATOM 2405 O O . ILE A 1 292 ? -10.457 8.981 26.205 1.00 91.75 292 ILE A O 1
ATOM 2409 N N . ASN A 1 293 ? -10.629 7.967 28.194 1.00 89.62 293 ASN A N 1
ATOM 2410 C CA . ASN A 1 293 ? -9.414 8.564 28.776 1.00 89.62 293 ASN A CA 1
ATOM 2411 C C . ASN A 1 293 ? -9.372 10.108 28.695 1.00 89.62 293 ASN A C 1
ATOM 2413 O O . ASN A 1 293 ? -8.309 10.700 28.537 1.00 89.62 293 ASN A O 1
ATOM 2417 N N . GLY A 1 294 ? -10.535 10.763 28.793 1.00 93.00 294 GLY A N 1
ATOM 2418 C CA . GLY A 1 294 ? -10.662 12.222 28.692 1.00 93.00 294 GLY A CA 1
ATOM 2419 C C . GLY A 1 294 ? -10.711 12.777 27.262 1.00 93.00 294 GLY A C 1
ATOM 2420 O O . GLY A 1 294 ? -10.938 13.972 27.096 1.00 93.00 294 GLY A O 1
ATOM 2421 N N . GLU A 1 295 ? -10.562 11.938 26.235 1.00 94.00 295 GLU A N 1
ATOM 2422 C CA . GLU A 1 295 ? -10.666 12.320 24.823 1.00 94.00 295 GLU A CA 1
ATOM 2423 C C . GLU A 1 295 ? -12.073 12.036 24.280 1.00 94.00 295 GLU A C 1
ATOM 2425 O O . GLU A 1 295 ? -12.667 11.009 24.603 1.00 94.00 295 GLU A O 1
ATOM 2430 N N . LYS A 1 296 ? -12.621 12.936 23.454 1.00 97.44 296 LYS A N 1
ATOM 2431 C CA . LYS A 1 296 ? -13.929 12.742 22.808 1.00 97.44 296 LYS A CA 1
ATOM 2432 C C . LYS A 1 296 ? -13.922 11.505 21.908 1.00 97.44 296 LYS A C 1
ATOM 2434 O O . LYS A 1 296 ? -12.955 11.281 21.180 1.00 97.44 296 LYS A O 1
ATOM 2439 N N . VAL A 1 297 ? -15.010 10.733 21.921 1.00 96.12 297 VAL A N 1
ATOM 2440 C CA . VAL A 1 297 ? -15.123 9.518 21.092 1.00 96.12 297 VAL A CA 1
ATOM 2441 C C . VAL A 1 297 ? -14.948 9.833 19.609 1.00 96.12 297 VAL A C 1
ATOM 2443 O O . VAL A 1 297 ? -14.281 9.075 18.913 1.00 96.12 297 VAL A O 1
ATOM 2446 N N . GLU A 1 298 ? -15.464 10.964 19.133 1.00 95.81 298 GLU A N 1
ATOM 2447 C CA . GLU A 1 298 ? -15.344 11.390 17.738 1.00 95.81 298 GLU A CA 1
ATOM 2448 C C . GLU A 1 298 ? -13.876 11.538 17.319 1.00 95.81 298 GLU A C 1
ATOM 2450 O O . GLU A 1 298 ? -13.477 11.021 16.279 1.00 95.81 298 GLU A O 1
ATOM 2455 N N . THR A 1 299 ? -13.041 12.138 18.171 1.00 94.56 299 THR A N 1
ATOM 2456 C CA . THR A 1 299 ? -11.602 12.300 17.915 1.00 94.56 299 THR A CA 1
ATOM 2457 C C . THR A 1 299 ? -10.870 10.955 17.903 1.00 94.56 299 THR A C 1
ATOM 2459 O O . THR A 1 299 ? -9.999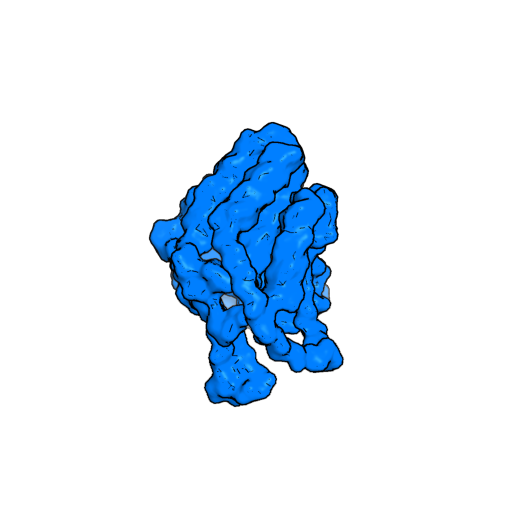 10.720 17.064 1.00 94.56 299 THR A O 1
ATOM 2462 N N . VAL A 1 300 ? -11.250 10.032 18.795 1.00 91.31 300 VAL A N 1
ATOM 2463 C CA . VAL A 1 300 ? -10.704 8.665 18.790 1.00 91.31 300 VAL A CA 1
ATOM 2464 C C . VAL A 1 300 ? -11.089 7.939 17.497 1.00 91.31 300 VAL A C 1
ATOM 2466 O O . VAL A 1 300 ? -10.237 7.302 16.881 1.00 91.31 300 VAL A O 1
ATOM 2469 N N . VAL A 1 301 ? -12.346 8.054 17.060 1.00 93.06 301 VAL A N 1
ATOM 2470 C CA . VAL A 1 301 ? -12.838 7.456 15.811 1.00 93.06 301 VAL A CA 1
ATOM 2471 C C . VAL A 1 301 ? -12.085 8.019 14.611 1.00 93.06 301 VAL A C 1
ATOM 2473 O O . VAL A 1 301 ? -11.540 7.234 13.840 1.00 93.06 301 VAL A O 1
ATOM 2476 N N . GLU A 1 302 ? -11.992 9.344 14.477 1.00 92.88 302 GLU A N 1
ATOM 2477 C CA . GLU A 1 302 ? -11.273 10.017 13.387 1.00 92.88 302 GLU A CA 1
ATOM 2478 C C . GLU A 1 302 ? -9.841 9.493 13.237 1.00 92.88 302 GLU A C 1
ATOM 2480 O O . GLU A 1 302 ? -9.407 9.171 12.129 1.00 92.88 302 GLU A O 1
ATOM 2485 N N . ARG A 1 303 ? -9.130 9.315 14.358 1.00 88.75 303 ARG A N 1
ATOM 2486 C CA . ARG A 1 303 ? -7.772 8.759 14.369 1.00 88.75 303 ARG A CA 1
ATOM 2487 C C . ARG A 1 303 ? -7.713 7.298 13.913 1.00 88.75 303 ARG A C 1
ATOM 2489 O O . ARG A 1 303 ? -6.723 6.899 13.310 1.00 88.75 303 ARG A O 1
ATOM 2496 N N . LEU A 1 304 ? -8.731 6.492 14.212 1.00 88.25 304 LEU A N 1
ATOM 2497 C CA . LEU A 1 304 ? -8.759 5.057 13.900 1.00 88.25 304 LEU A CA 1
ATOM 2498 C C . LEU A 1 304 ? -9.265 4.741 12.485 1.00 88.25 304 LEU A C 1
ATOM 2500 O O . LEU A 1 304 ? -8.982 3.655 11.969 1.00 88.25 304 LEU A O 1
ATOM 2504 N N . LEU A 1 305 ? -9.986 5.664 11.839 1.00 90.75 305 LEU A N 1
ATOM 2505 C CA . LEU A 1 305 ? -10.540 5.463 10.493 1.00 90.75 305 LEU A CA 1
ATOM 2506 C C . LEU A 1 305 ? -9.463 5.119 9.460 1.00 90.75 305 LEU A C 1
ATOM 2508 O O . LEU A 1 305 ? -9.673 4.228 8.639 1.00 90.75 305 LEU A O 1
ATOM 2512 N N . SER A 1 306 ? -8.304 5.779 9.522 1.00 89.62 306 SER A N 1
ATOM 2513 C CA . SER A 1 306 ? -7.200 5.575 8.575 1.00 89.62 306 SER A CA 1
ATOM 2514 C C . SER A 1 306 ? -6.540 4.198 8.684 1.00 89.62 306 SER A C 1
ATOM 2516 O O . SER A 1 306 ? -5.882 3.780 7.739 1.00 89.62 306 SER A O 1
ATOM 2518 N N . TYR A 1 307 ? -6.736 3.482 9.794 1.00 87.75 307 TYR A N 1
ATOM 2519 C CA . TYR A 1 307 ? -6.165 2.153 10.042 1.00 87.75 307 TYR A CA 1
ATOM 2520 C C . TYR A 1 307 ? -7.206 1.031 9.982 1.00 87.75 307 TYR A C 1
ATOM 2522 O O . TYR A 1 307 ? -6.874 -0.133 10.219 1.00 87.75 307 TYR A O 1
ATOM 2530 N N . THR A 1 308 ? -8.472 1.363 9.718 1.00 88.31 308 THR A N 1
ATOM 2531 C CA . THR A 1 308 ? -9.581 0.408 9.776 1.00 88.31 308 THR A CA 1
ATOM 2532 C C . THR A 1 308 ? -10.008 -0.005 8.366 1.00 88.31 308 THR A C 1
ATOM 2534 O O . THR A 1 308 ? -10.702 0.763 7.695 1.00 88.31 308 THR A O 1
ATOM 2537 N N . PRO A 1 309 ? -9.660 -1.222 7.910 1.00 89.56 309 PRO A N 1
ATOM 2538 C CA . PRO A 1 309 ? -10.109 -1.724 6.618 1.00 89.56 309 PRO A CA 1
ATOM 2539 C C . PRO A 1 309 ? -11.602 -2.061 6.666 1.00 89.56 309 PRO A C 1
ATOM 2541 O O . PRO A 1 309 ? -12.083 -2.730 7.591 1.00 89.56 309 PRO A O 1
ATOM 2544 N N . ALA A 1 310 ? -12.345 -1.569 5.679 1.00 92.31 310 ALA A N 1
ATOM 2545 C CA . ALA A 1 310 ? -13.771 -1.815 5.522 1.00 92.31 310 ALA A CA 1
ATOM 2546 C C . ALA A 1 310 ? -14.288 -1.229 4.208 1.00 92.31 310 ALA A C 1
ATOM 2548 O O . ALA A 1 310 ? -13.795 -0.203 3.758 1.00 92.31 310 ALA A O 1
ATOM 2549 N N . SER A 1 311 ? -15.348 -1.835 3.671 1.00 94.19 311 SER A N 1
ATOM 2550 C CA . SER A 1 311 ? -15.965 -1.415 2.407 1.00 94.19 311 SER A CA 1
ATOM 2551 C C . SER A 1 311 ? -16.859 -0.180 2.471 1.00 94.19 311 SER A C 1
ATOM 2553 O O . SER A 1 311 ? -17.403 0.220 1.451 1.00 94.19 311 SER A O 1
ATOM 2555 N N . ASN A 1 312 ? -17.085 0.390 3.656 1.00 94.25 312 ASN A N 1
ATOM 2556 C CA . ASN A 1 312 ? -17.787 1.662 3.840 1.00 94.25 312 ASN A CA 1
ATOM 2557 C C . ASN A 1 312 ? -17.640 2.158 5.287 1.00 94.25 312 ASN A C 1
ATOM 2559 O O . ASN A 1 312 ? -17.178 1.429 6.171 1.00 94.25 312 ASN A O 1
ATOM 2563 N N . TYR A 1 313 ? -18.078 3.396 5.523 1.00 94.56 313 TYR A N 1
ATOM 2564 C CA . TYR A 1 313 ? -18.011 4.070 6.819 1.00 94.56 313 TYR A CA 1
ATOM 2565 C C . TYR A 1 313 ? -18.722 3.312 7.953 1.00 94.56 313 TYR A C 1
ATOM 2567 O O . TYR A 1 313 ? -18.137 3.121 9.016 1.00 94.56 313 TYR A O 1
ATOM 2575 N N . GLU A 1 314 ? -19.927 2.788 7.724 1.00 95.12 314 GLU A N 1
ATOM 2576 C CA . GLU A 1 314 ? -20.676 2.044 8.751 1.00 95.12 314 GLU A CA 1
ATOM 2577 C C . GLU A 1 314 ? -19.939 0.776 9.194 1.00 95.12 314 GLU A C 1
ATOM 2579 O O . GLU A 1 314 ? -19.889 0.424 10.376 1.00 95.12 314 GLU A O 1
ATOM 2584 N N . VAL A 1 315 ? -19.293 0.094 8.247 1.00 94.12 315 VAL A N 1
ATOM 2585 C CA . VAL A 1 315 ? -18.467 -1.069 8.557 1.00 94.12 315 VAL A CA 1
ATOM 2586 C C . VAL A 1 315 ? -17.151 -0.661 9.240 1.00 94.12 315 VAL A C 1
ATOM 2588 O O . VAL A 1 315 ? -16.693 -1.402 10.116 1.00 94.12 315 VAL A O 1
ATOM 2591 N N . LYS A 1 316 ? -16.584 0.523 8.940 1.00 92.31 316 LYS A N 1
ATOM 2592 C CA . LYS A 1 316 ? -15.469 1.109 9.719 1.00 92.31 316 LYS A CA 1
ATOM 2593 C C . LYS A 1 316 ? -15.900 1.320 11.175 1.00 92.31 316 LYS A C 1
ATOM 2595 O O . LYS A 1 316 ? -15.239 0.805 12.074 1.00 92.31 316 LYS A O 1
ATOM 2600 N N . LEU A 1 317 ? -17.047 1.961 11.415 1.00 95.38 317 LEU A N 1
ATOM 2601 C CA . LEU A 1 317 ? -17.593 2.179 12.761 1.00 95.38 317 LEU A CA 1
ATOM 2602 C C . LEU A 1 317 ? -17.843 0.868 13.512 1.00 95.38 317 LEU A C 1
ATOM 2604 O O . LEU A 1 317 ? -17.433 0.730 14.665 1.00 95.38 317 LEU A O 1
ATOM 2608 N N . ARG A 1 318 ? -18.445 -0.131 12.855 1.00 93.88 318 ARG A N 1
ATOM 2609 C CA . ARG A 1 318 ? -18.620 -1.477 13.425 1.00 93.88 318 ARG A CA 1
ATOM 2610 C C . ARG A 1 318 ? -17.282 -2.082 13.854 1.00 93.88 318 ARG A C 1
ATOM 2612 O O . ARG A 1 318 ? -17.180 -2.631 14.948 1.00 93.88 318 ARG A O 1
ATOM 2619 N N . ASN A 1 319 ? -16.265 -2.004 12.995 1.00 90.06 319 ASN A N 1
ATOM 2620 C CA . ASN A 1 319 ? -14.945 -2.568 13.270 1.00 90.06 319 ASN A CA 1
ATOM 2621 C C . ASN A 1 319 ? -14.225 -1.832 14.413 1.00 90.06 319 ASN A C 1
ATOM 2623 O O . ASN A 1 319 ? -13.607 -2.486 15.257 1.00 90.06 319 ASN A O 1
ATOM 2627 N N . ILE A 1 320 ? -14.364 -0.505 14.481 1.00 91.00 320 ILE A N 1
ATOM 2628 C CA . ILE A 1 320 ? -13.832 0.336 15.559 1.00 91.00 320 ILE A CA 1
ATOM 2629 C C . ILE A 1 320 ? -14.522 0.017 16.893 1.00 91.00 320 ILE A C 1
ATOM 2631 O O . ILE A 1 320 ? -13.832 -0.201 17.888 1.00 91.00 320 ILE A O 1
ATOM 2635 N N . ALA A 1 321 ? -15.856 -0.089 16.929 1.00 93.00 321 ALA A N 1
ATOM 2636 C CA . ALA A 1 321 ? -16.619 -0.350 18.157 1.00 93.00 321 ALA A CA 1
ATOM 2637 C C . ALA A 1 321 ? -16.164 -1.624 18.894 1.00 93.00 321 ALA A C 1
ATOM 2639 O O . ALA A 1 321 ? -16.087 -1.639 20.119 1.00 93.00 321 ALA A O 1
ATOM 2640 N N . MET A 1 322 ? -15.755 -2.665 18.158 1.00 87.56 322 MET A N 1
ATOM 2641 C CA . MET A 1 322 ? -15.236 -3.914 18.742 1.00 87.56 322 MET A CA 1
ATOM 2642 C C . MET A 1 322 ? -13.932 -3.741 19.549 1.00 87.56 322 MET A C 1
ATOM 2644 O O . MET A 1 322 ? -13.507 -4.660 20.260 1.00 87.56 322 MET A O 1
ATOM 2648 N N . ARG A 1 323 ? -13.222 -2.619 19.368 1.00 85.44 323 ARG A N 1
ATOM 2649 C CA . ARG A 1 323 ? -11.836 -2.436 19.829 1.00 85.44 323 ARG A CA 1
ATOM 2650 C C . ARG A 1 323 ? -11.589 -1.113 20.550 1.00 85.44 323 ARG A C 1
ATOM 2652 O O . ARG A 1 323 ? -10.634 -1.035 21.311 1.00 85.44 323 ARG A O 1
ATOM 2659 N N . ILE A 1 324 ? -12.445 -0.112 20.365 1.00 88.88 324 ILE A N 1
ATOM 2660 C CA . ILE A 1 324 ? -12.237 1.265 20.837 1.00 88.88 324 ILE A CA 1
ATOM 2661 C C . ILE A 1 324 ? -12.097 1.399 22.364 1.00 88.88 324 ILE A C 1
ATOM 2663 O O . ILE A 1 324 ? -11.432 2.313 22.837 1.00 88.88 324 ILE A O 1
ATOM 2667 N N . LEU A 1 325 ? -12.677 0.472 23.135 1.00 90.88 325 LEU A N 1
ATOM 2668 C CA . LEU A 1 325 ? -12.594 0.445 24.604 1.00 90.88 325 LEU A CA 1
ATOM 2669 C C . LEU A 1 325 ? -11.518 -0.498 25.151 1.00 90.88 325 LEU A C 1
ATOM 2671 O O . LEU A 1 325 ? -11.466 -0.741 26.359 1.00 90.88 325 LEU A O 1
ATOM 2675 N N . GLN A 1 326 ? -10.692 -1.086 24.288 1.00 88.12 326 GLN 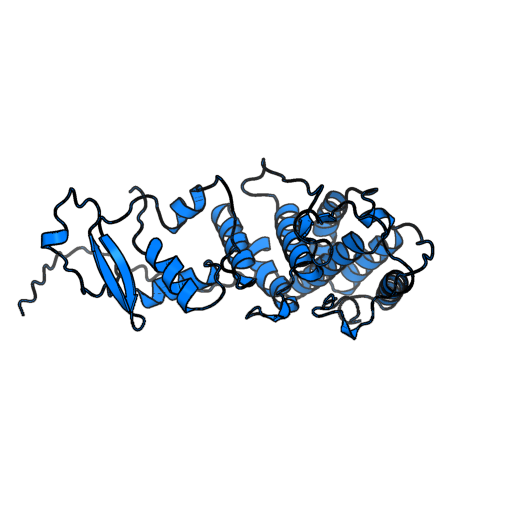A N 1
ATOM 2676 C CA . GLN A 1 326 ? -9.629 -1.957 24.762 1.00 88.12 326 GLN A CA 1
ATOM 2677 C C . GLN A 1 326 ? -8.528 -1.144 25.452 1.00 88.12 326 GLN A C 1
ATOM 2679 O O . GLN A 1 326 ? -8.318 0.036 25.170 1.00 88.12 326 GLN A O 1
ATOM 2684 N N . THR A 1 327 ? -7.857 -1.766 26.423 1.00 81.94 327 THR A N 1
ATOM 2685 C CA . THR A 1 327 ? -6.806 -1.107 27.210 1.00 81.94 327 THR A CA 1
ATOM 2686 C C . THR A 1 327 ? -5.546 -1.960 27.335 1.00 81.94 327 THR A C 1
ATOM 2688 O O . THR A 1 327 ? -5.566 -3.199 27.267 1.00 81.94 327 THR A O 1
ATOM 2691 N N . LYS A 1 328 ? -4.409 -1.277 27.499 1.00 77.88 328 LYS A N 1
ATOM 2692 C CA . LYS A 1 328 ? -3.090 -1.884 27.718 1.00 77.88 328 LYS A CA 1
ATOM 2693 C C . LYS A 1 328 ? -2.912 -2.316 29.178 1.00 77.88 328 LYS A C 1
ATOM 2695 O O . LYS A 1 328 ? -3.642 -1.882 30.071 1.00 77.88 328 LYS A O 1
ATOM 2700 N N . PHE A 1 329 ? -1.925 -3.175 29.426 1.00 65.75 329 PHE A N 1
ATOM 2701 C CA . PHE A 1 329 ? -1.395 -3.349 30.779 1.00 65.75 329 PHE A CA 1
ATOM 2702 C C . PHE A 1 329 ? -0.725 -2.031 31.203 1.00 65.75 329 PHE A C 1
ATOM 2704 O O . PHE A 1 329 ? -0.110 -1.374 30.364 1.00 65.75 329 PHE A O 1
ATOM 2711 N N . LYS A 1 330 ? -0.936 -1.619 32.458 1.00 56.41 330 LYS A N 1
ATOM 2712 C CA . LYS A 1 330 ? -0.218 -0.480 33.041 1.00 56.41 330 LYS A CA 1
ATOM 2713 C C . LYS A 1 330 ? 1.226 -0.857 33.313 1.00 56.41 330 LYS A C 1
ATOM 2715 O O . LYS A 1 330 ? 1.428 -2.033 33.696 1.00 56.41 330 LYS A O 1
#

Nearest PDB structures (foldseek):
  4ghn-assembly1_A  TM=8.110E-01  e=9.237E-03  Bacteroides uniformis ATCC 8492
  8sxe-assembly1_A  TM=3.565E-01  e=7.150E-01  Pseudomonas aeruginosa
  6c0f-assembly1_D  TM=2.583E-01  e=5.836E+00  Saccharomyces cerevisiae BY4741

Mean predicted aligned error: 8.19 Å

Foldseek 3Di:
DDDDDDDDDDDDDPPPPDPPPPLPCLQPPQLLLLLLLLLLLLLLCCCQVQCNQVPVDPSLVVQLVCSVVSNPDDGDVRSLVSSVVSLVPDDDDDFDDDDDDPVVPPPDDQDSQCLCPCVRHPVVSNVVSVCSVVGTDHPHGQQWDFACPPHVVDTAIDGHDDDPPVVCLPDDLSVLSVVLSVLLSCCRHHPPCQVLFPDNSSVLSSVLSSQSNVDPDSLSSVLSVLLSQQRSQAPPTDDDDDCCVNLCVPQRDDDDQFAWAQDPNWTFTAGGHPCPPPCCVVDDGGDTDQDDPNHGPVVLLVVCSSRARHNDDRVSRVRCRRRVNHDHDD

Sequence (330 aa):
MKHILLSFFFVAF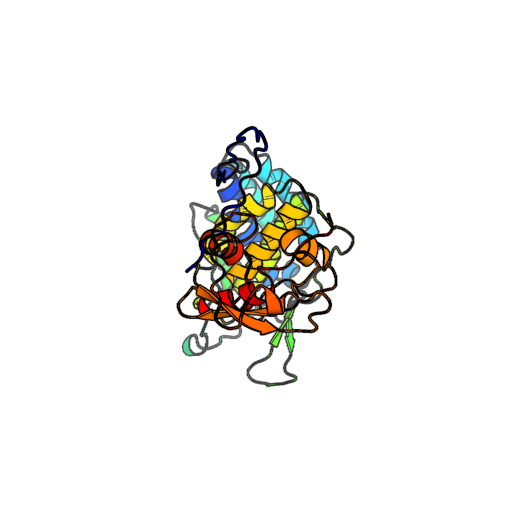LSCNQATNSTKNCLPKEKEKSLVALGQLWGFLKYHHPIVAEGKLDWDKELVKIIPAIMNVKDEKEWKIILDNWVDSLPAIEVTQKDTIPLSRVKVKADYGKLFDTAYLNQRTIDKLQFILDNTQAKENHFIKLNYRRTSNEPFVIITNEPTYDDMTFPELPYRILALFRYWNIVNYFFPYRDLCDTKWSEVLPEMLPEFVCAENQKEYTLACLKLSAKIDDSHGGIRHNDTTLFYEEYGRRKVPFETKFVENKLIVTSFSNDSVGIEKEISVGDIITSINGEKVETVVERLLSYTPASNYEVKLRNIAMRILQTKFK